Protein 5YDG (pdb70)

Organism: Arabidopsis thaliana (NCBI:txid3702)

Sequence (230 aa):
FPGCDYEHWLIVMDKPGGEGATKQQMIDCYIQTLAKVVGSEEEAKKRIYNVSCERYLGFGCEIDEETSTKLEGLPGVLFVLPDSYVDPENKDYGAELFVNGEIVQRSPERQRRVFPGCDYEHWLIVMDKPGGEGATKQQMIDCYIQTLAKVVGSEEEAKKRIYNVSCERYLGFGCEIDEETSTKLEGLPGVLFVLPDSYVDPEENKDYGAELFVNGEIVQRSPERQQRRVEP

B-factor: mean 51.44, std 9.46, range [29.42, 114.7]

Radius of gyration: 18.05 Å; Cα contacts (8 Å, |Δi|>4): 423; chains: 2; bounding box: 37×41×38 Å

GO terms:
  GO:0005515 protein binding (F, IPI)
  GO:0009507 chloroplast (C, IDA)
  GO:0002103 endonucleolytic cleavage of tetracistronic rRNA transcript (SSU-rRNA, LSU-rRNA, 4.5S-rRNA, 5S-rRNA) (P, IMP)
  GO:0005783 endoplasmic reticulum (C, HDA)
  GO:0009507 chloroplast (C, HDA)
  GO:0009657 plastid organization (P, IMP)
  GO:0042803 protein homodimerization activity (F, IPI)
  GO:0046983 protein dimerization activity (F, IPI)

Foldseek 3Di:
DALQPQQKKKWFWDQQQHDPHDPVSLLVSQLVLLCVLQPHSQVSLVFWFAAADPPTGTTMGGHHNVSQVVSCPDPGTDDMGRFHALQNVVSHSDHFTGHSNDTDDDDPVVNVSD/DALQPQQKKKWFFDDQVDPPDDPVRLLVSQLVLLCVQQPHSQVSLQFWFAAADPPTGTTMGGHHNVSQVVSCPDHGTDDMGGFHALQNVVSHSAHFTGHSNDTDDDDPVVNVSRPD

Nearest PDB structures (foldseek):
  5ydg-assembly1_A  TM=1.009E+00  e=5.623E-25  Arabidopsis thaliana
  5iww-assembly1_C  TM=9.428E-01  e=7.429E-15  Arabidopsis thaliana
  5gi0-assembly1_A  TM=9.609E-01  e=1.921E-14  Arabidopsis thaliana
  5mpy-assembly1_B  TM=8.960E-01  e=1.835E-12  Arabidopsis thaliana
  5mpx-assembly1_A  TM=8.638E-01  e=8.938E-12  Arabidopsis thaliana

Secondary structure (DSSP, 8-state):
-TT--SSEEEEEESSTTSTT--HHHHHHHHHHHHHHHHS-HHHHHHHEEEEEEESEEEEEEE--HHHHHHHHHSTTEEEEEE---SBGGGTB--SEEEETTEEEPPPHHHHHH-/-TT-SSSEEEEEESSTTSTT--HHHHHHHHHHHHHHHHSSHHHHHHHEEEEEEESEEEEEEE--HHHHHHHHTSTTEEEEEE---SBGGGTB--SEEEETTEE-PPPHHHHHHH--

Structure (mmCIF, N/CA/C/O backbone):
data_5YDG
#
_entry.id   5YDG
#
_cell.length_a   38.209
_cell.length_b   85.880
_cell.length_c   86.559
_cell.angle_alpha   90.000
_cell.angle_beta   90.000
_cell.angle_gamma   90.000
#
_symmetry.space_group_name_H-M   'P 21 21 21'
#
loop_
_entity.id
_entity.type
_entity.pdbx_description
1 polymer 'Multiple organellar RNA editing factor 2, chloroplastic'
2 water water
#
loop_
_atom_site.group_PDB
_atom_site.id
_atom_site.type_symbol
_atom_site.label_atom_id
_atom_site.label_alt_id
_atom_site.label_comp_id
_atom_site.label_asym_id
_atom_site.label_entity_id
_atom_site.label_seq_id
_atom_site.pdbx_PDB_ins_code
_atom_site.Cartn_x
_atom_site.Cartn_y
_atom_site.Cartn_z
_atom_site.occupancy
_atom_site.B_iso_or_equiv
_atom_site.auth_seq_id
_atom_site.auth_comp_id
_atom_site.auth_asym_id
_atom_site.auth_atom_id
_atom_site.pdbx_PDB_model_num
ATOM 1 N N . PHE A 1 1 ? -0.119 -5.827 -0.892 1.00 69.33 79 PHE A N 1
ATOM 2 C CA . PHE A 1 1 ? 0.105 -4.436 -1.267 1.00 70.07 79 PHE A CA 1
ATOM 3 C C . PHE A 1 1 ? -0.230 -3.465 -0.145 1.00 69.38 79 PHE A C 1
ATOM 4 O O . PHE A 1 1 ? -1.240 -3.621 0.541 1.00 71.54 79 PHE A O 1
ATOM 12 N N . PRO A 1 2 ? 0.627 -2.452 0.040 1.00 66.34 80 PRO A N 1
ATOM 13 C CA . PRO A 1 2 ? 0.424 -1.412 1.054 1.00 64.11 80 PRO A CA 1
ATOM 14 C C . PRO A 1 2 ? -0.717 -0.463 0.670 1.00 60.49 80 PRO A C 1
ATOM 15 O O . PRO A 1 2 ? -0.790 -0.013 -0.476 1.00 60.54 80 PRO A O 1
ATOM 19 N N . GLY A 1 3 ? -1.609 -0.175 1.613 1.00 55.31 81 GLY A N 1
ATOM 20 C CA . GLY A 1 3 ? -2.718 0.723 1.345 1.00 49.91 81 GLY A CA 1
ATOM 21 C C . GLY A 1 3 ? -3.942 -0.021 0.853 1.00 48.83 81 GLY A C 1
ATOM 22 O O . GLY A 1 3 ? -5.033 0.542 0.744 1.00 48.29 81 GLY A O 1
ATOM 23 N N . CYS A 1 4 ? -3.752 -1.294 0.531 1.00 47.44 82 CYS A N 1
ATOM 24 C CA . CYS A 1 4 ? -4.844 -2.130 0.070 1.00 46.98 82 CYS A CA 1
ATOM 25 C C . CYS A 1 4 ? -5.520 -2.786 1.269 1.00 50.51 82 CYS A C 1
ATOM 26 O O . CYS A 1 4 ? -5.184 -3.908 1.648 1.00 53.26 82 CYS A O 1
ATOM 29 N N . ASP A 1 5 ? -6.471 -2.074 1.865 1.00 50.69 83 ASP A N 1
ATOM 30 C CA . ASP A 1 5 ? -7.130 -2.521 3.088 1.00 50.72 83 ASP A CA 1
ATOM 31 C C . ASP A 1 5 ? -8.596 -2.863 2.864 1.00 48.28 83 ASP A C 1
ATOM 32 O O . ASP A 1 5 ? -9.342 -3.070 3.817 1.00 47.59 83 ASP A O 1
ATOM 37 N N . TYR A 1 6 ? -9.003 -2.881 1.599 1.00 48.31 84 TYR A N 1
ATOM 38 C CA . TYR A 1 6 ? -10.388 -3.149 1.207 1.00 48.75 84 TYR A CA 1
ATOM 39 C C . TYR A 1 6 ? -11.368 -2.140 1.790 1.00 46.31 84 TYR A C 1
ATOM 40 O O . TYR A 1 6 ? -12.551 -2.422 1.942 1.00 46.71 84 TYR A O 1
ATOM 49 N N . GLU A 1 7 ? -10.859 -0.960 2.113 1.00 45.30 85 GLU A N 1
ATOM 50 C CA . GLU A 1 7 ? -11.691 0.145 2.562 1.00 43.72 85 GLU A CA 1
ATOM 51 C C . GLU A 1 7 ? -11.525 1.292 1.579 1.00 40.75 85 GLU A C 1
ATOM 52 O O . GLU A 1 7 ? -12.151 2.338 1.715 1.00 40.74 85 GLU A O 1
ATOM 58 N N . HIS A 1 8 ? -10.658 1.082 0.595 1.00 40.05 86 HIS A N 1
ATOM 59 C CA . HIS A 1 8 ? -10.425 2.060 -0.450 1.00 40.74 86 HIS A CA 1
ATOM 60 C C . HIS A 1 8 ? -10.602 1.396 -1.797 1.00 43.97 86 HIS A C 1
ATOM 61 O O . HIS A 1 8 ? -9.938 0.406 -2.109 1.00 44.06 86 HIS A O 1
ATOM 68 N N . TRP A 1 9 ? -11.501 1.957 -2.597 1.00 43.98 87 TRP A N 1
ATOM 69 C CA . TRP A 1 9 ? -11.901 1.330 -3.841 1.00 41.09 87 TRP A CA 1
ATOM 70 C C . TRP A 1 9 ? -11.762 2.248 -5.037 1.00 44.34 87 TRP A C 1
ATOM 71 O O . TRP A 1 9 ? -12.169 3.409 -5.014 1.00 47.07 87 TRP A O 1
ATOM 82 N N . LEU A 1 10 ? -11.186 1.695 -6.091 1.00 44.31 88 LEU A N 1
ATOM 83 C CA . LEU A 1 10 ? -11.029 2.390 -7.346 1.00 42.90 88 LEU A CA 1
ATOM 84 C C . LEU A 1 10 ? -12.188 1.970 -8.235 1.00 42.00 88 LEU A C 1
ATOM 85 O O . LEU A 1 10 ? -12.395 0.786 -8.496 1.00 41.05 88 LEU A O 1
ATOM 90 N N . ILE A 1 11 ? -12.971 2.945 -8.666 1.00 42.33 89 ILE A N 1
ATOM 91 C CA . ILE A 1 11 ? -14.124 2.669 -9.499 1.00 39.51 89 ILE A CA 1
ATOM 92 C C . ILE A 1 11 ? -13.848 3.198 -10.888 1.00 40.17 89 ILE A C 1
ATOM 93 O O . ILE A 1 11 ? -13.651 4.389 -11.061 1.00 44.33 89 ILE A O 1
ATOM 98 N N . VAL A 1 12 ? -13.818 2.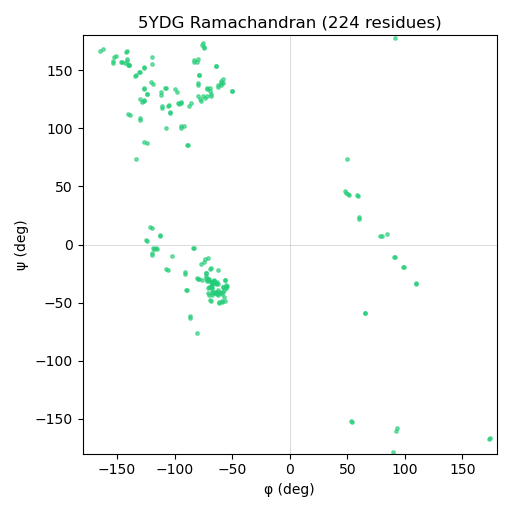303 -11.869 1.00 38.73 90 VAL A N 1
ATOM 99 C CA . VAL A 1 12 ? -13.598 2.682 -13.258 1.00 36.15 90 VAL A CA 1
ATOM 100 C C . VAL A 1 12 ? -14.925 2.784 -13.997 1.00 36.15 90 VAL A C 1
ATOM 101 O O . VAL A 1 12 ? -15.749 1.869 -13.934 1.00 35.26 90 VAL A O 1
ATOM 105 N N . MET A 1 13 ? -15.129 3.887 -14.715 1.00 37.77 91 MET A N 1
ATOM 106 C CA . MET A 1 13 ? -16.405 4.095 -15.389 1.00 41.32 91 MET A CA 1
ATOM 107 C C . MET A 1 13 ? -16.333 4.233 -16.907 1.00 44.94 91 MET A C 1
ATOM 108 O O . MET A 1 13 ? -15.306 4.598 -17.463 1.00 47.51 91 MET A O 1
ATOM 113 N N . ASP A 1 14 ? -17.442 3.907 -17.561 1.00 47.37 92 ASP A N 1
ATOM 114 C CA . ASP A 1 14 ? -17.561 3.982 -19.009 1.00 51.31 92 ASP A CA 1
ATOM 115 C C . ASP A 1 14 ? -18.105 5.333 -19.456 1.00 49.61 92 ASP A C 1
ATOM 116 O O . ASP A 1 14 ? -19.312 5.561 -19.389 1.00 48.75 92 ASP A O 1
ATOM 121 N N . LYS A 1 15 ? -17.222 6.207 -19.931 1.00 51.30 93 LYS A N 1
ATOM 122 C CA . LYS A 1 15 ? -17.600 7.536 -20.426 1.00 50.01 93 LYS A CA 1
ATOM 123 C C . LYS A 1 15 ? -18.502 8.304 -19.460 1.00 46.46 93 LYS A C 1
ATOM 124 O O . LYS A 1 15 ? -19.691 8.478 -19.709 1.00 46.42 93 LYS A O 1
ATOM 130 N N . PRO A 1 16 ? -17.922 8.795 -18.359 1.00 46.72 94 PRO A N 1
ATOM 131 C CA . PRO A 1 16 ? -18.713 9.559 -17.391 1.00 47.89 94 PRO A CA 1
ATOM 132 C C . PRO A 1 16 ? -18.995 10.955 -17.918 1.00 51.05 94 PRO A C 1
ATOM 133 O O . PRO A 1 16 ? -18.077 11.673 -18.321 1.00 50.41 94 PRO A O 1
ATOM 137 N N . GLY A 1 17 ? -20.265 11.336 -17.922 1.00 52.90 95 GLY A N 1
ATOM 138 C CA . GLY A 1 17 ? -20.641 12.637 -18.430 1.00 53.61 95 GLY A CA 1
ATOM 139 C C . GLY A 1 17 ? -20.815 12.652 -19.934 1.00 54.66 95 GLY A C 1
ATOM 140 O O . GLY A 1 17 ? -20.960 13.716 -20.522 1.00 57.86 95 GLY A O 1
ATOM 141 N N . GLY A 1 18 ? -20.790 11.482 -20.564 1.00 56.11 96 GLY A N 1
ATOM 142 C CA . GLY A 1 18 ? -21.044 11.398 -21.992 1.00 59.81 96 GLY A CA 1
ATOM 143 C C . GLY A 1 18 ? -19.809 11.524 -22.865 1.00 64.27 96 GLY A C 1
ATOM 144 O O . GLY A 1 18 ? -18.691 11.648 -22.364 1.00 65.26 96 GLY A O 1
ATOM 145 N N . GLU A 1 19 ? -20.013 11.484 -24.179 1.00 66.97 97 GLU A N 1
ATOM 146 C CA . GLU A 1 19 ? -18.916 11.592 -25.136 1.00 67.71 97 GLU A CA 1
ATOM 147 C C . GLU A 1 19 ? -18.342 13.005 -25.103 1.00 66.10 97 GLU A C 1
ATOM 148 O O . GLU A 1 19 ? -19.089 13.985 -25.096 1.00 65.55 97 GLU A O 1
ATOM 154 N N . GLY A 1 20 ? -17.016 13.103 -25.079 1.00 64.22 98 GLY A N 1
ATOM 155 C CA . GLY A 1 20 ? -16.342 14.388 -25.051 1.00 63.37 98 GLY A CA 1
ATOM 156 C C . GLY A 1 20 ? -16.739 15.221 -23.847 1.00 62.46 98 GLY A C 1
ATOM 157 O O . GLY A 1 20 ? -16.966 16.428 -23.958 1.00 66.38 98 GLY A O 1
ATOM 158 N N . ALA A 1 21 ? -16.829 14.579 -22.690 1.00 55.11 99 ALA A N 1
ATOM 159 C CA . ALA A 1 21 ? -17.219 15.280 -21.477 1.00 50.99 99 ALA A CA 1
ATOM 160 C C . ALA A 1 21 ? -16.041 16.061 -20.924 1.00 48.97 99 ALA A C 1
ATOM 161 O O . ALA A 1 21 ? -14.893 15.628 -21.043 1.00 47.68 99 ALA A O 1
ATOM 163 N N . THR A 1 22 ? -16.328 17.212 -20.324 1.00 47.91 100 THR A N 1
ATOM 164 C CA . THR A 1 22 ? -15.293 18.008 -19.680 1.00 49.38 100 THR A CA 1
ATOM 165 C C . THR A 1 22 ? -14.898 17.341 -18.381 1.00 49.58 100 THR A C 1
ATOM 166 O O . THR A 1 22 ? -15.554 16.401 -17.933 1.00 52.22 100 THR A O 1
ATOM 170 N N . LYS A 1 23 ? -13.824 17.828 -17.774 1.00 49.69 101 LYS A N 1
ATOM 171 C CA . LYS A 1 23 ? -13.419 17.325 -16.477 1.00 49.36 101 LYS A CA 1
ATOM 172 C C . LYS A 1 23 ? -14.553 17.470 -15.483 1.00 46.99 101 LYS A C 1
ATOM 173 O O . LYS A 1 23 ? -14.909 16.508 -14.805 1.00 48.87 101 LYS A O 1
ATOM 179 N N . GLN A 1 24 ? -15.148 18.657 -15.424 1.00 44.72 102 GLN A N 1
ATOM 180 C CA . GLN A 1 24 ? -16.192 18.916 -14.441 1.00 44.80 102 GLN A CA 1
ATOM 181 C C . GLN A 1 24 ? -17.388 17.999 -14.651 1.00 45.93 102 GLN A C 1
ATOM 182 O O . GLN A 1 24 ? -17.963 17.498 -13.692 1.00 47.18 102 GLN A O 1
ATOM 188 N N . GLN A 1 25 ? -17.744 17.751 -15.905 1.00 46.71 103 GLN A N 1
ATOM 189 C CA . GLN A 1 25 ? -18.872 16.876 -16.178 1.00 44.23 103 GLN A CA 1
ATOM 190 C C . GLN A 1 25 ? -18.528 15.453 -15.751 1.00 42.92 103 GLN A C 1
ATOM 191 O O . GLN A 1 25 ? -19.393 14.709 -15.295 1.00 42.45 103 GLN A O 1
ATOM 197 N N . MET A 1 26 ? -17.252 15.091 -15.862 1.00 41.09 104 MET A N 1
ATOM 198 C CA . MET A 1 26 ? -16.806 13.785 -15.405 1.00 41.72 104 MET A CA 1
ATOM 199 C C . MET A 1 26 ? -16.846 13.717 -13.891 1.00 42.94 104 MET A C 1
ATOM 200 O O . MET A 1 26 ? -17.294 12.722 -13.315 1.00 43.95 104 MET A O 1
ATOM 205 N N . ILE A 1 27 ? -16.373 14.780 -13.247 1.00 41.83 105 ILE A N 1
ATOM 206 C CA . ILE A 1 27 ? -16.320 14.822 -11.793 1.00 41.24 105 ILE A CA 1
ATOM 207 C C . ILE A 1 27 ? -17.717 14.835 -11.193 1.00 42.41 105 ILE A C 1
ATOM 208 O O . ILE A 1 27 ? -17.979 14.151 -10.207 1.00 39.99 105 ILE A O 1
ATOM 213 N N . ASP A 1 28 ? -18.606 15.611 -11.808 1.00 44.47 106 ASP A N 1
ATOM 214 C CA . ASP A 1 28 ? -20.006 15.650 -11.423 1.00 47.94 106 ASP A CA 1
ATOM 215 C C . ASP A 1 28 ? -20.601 14.254 -11.525 1.00 46.66 106 ASP A C 1
ATOM 216 O O . ASP A 1 28 ? -21.394 13.841 -10.689 1.00 45.86 106 ASP A O 1
ATOM 221 N N . CYS A 1 29 ? -20.234 13.531 -12.572 1.00 47.07 107 CYS A N 1
ATOM 222 C CA . CYS A 1 29 ? -20.716 12.168 -12.722 1.00 46.58 107 CYS A CA 1
ATOM 223 C C . CYS A 1 29 ? -20.216 11.235 -11.604 1.00 44.84 107 CYS A C 1
ATOM 224 O O . CYS A 1 29 ? -20.978 10.416 -11.091 1.00 44.63 107 CYS A O 1
ATOM 227 N N . TYR A 1 30 ? -18.945 11.369 -11.227 1.00 42.10 108 TYR A N 1
ATOM 228 C CA . TYR A 1 30 ? -18.359 10.557 -10.152 1.00 39.19 108 TYR A CA 1
ATOM 229 C C . TYR A 1 30 ? -19.108 10.746 -8.852 1.00 43.91 108 TYR A C 1
ATOM 230 O O . TYR A 1 30 ? -19.474 9.774 -8.183 1.00 46.64 108 TYR A O 1
ATOM 239 N N . ILE A 1 31 ? -19.319 12.010 -8.496 1.00 42.26 109 ILE A N 1
ATOM 240 C CA . ILE A 1 31 ? -20.020 12.372 -7.277 1.00 39.66 109 ILE A CA 1
ATOM 241 C C . ILE A 1 31 ? -21.458 11.850 -7.266 1.00 40.63 109 ILE A C 1
ATOM 242 O O . ILE A 1 31 ? -21.882 11.201 -6.307 1.00 37.94 109 ILE A O 1
ATOM 247 N N . GLN A 1 32 ? -22.201 12.108 -8.339 1.00 40.99 110 GLN A N 1
ATOM 248 C CA . GLN A 1 32 ? -23.602 11.683 -8.407 1.00 41.11 110 GLN A CA 1
ATOM 249 C C . GLN A 1 32 ? -23.752 10.165 -8.385 1.00 43.86 110 GLN A C 1
ATOM 250 O O . GLN A 1 32 ? -24.731 9.634 -7.857 1.00 44.55 110 GLN A O 1
ATOM 256 N N . THR A 1 33 ? -22.784 9.471 -8.972 1.00 44.49 111 THR A N 1
ATOM 257 C CA . THR A 1 33 ? -22.811 8.015 -9.009 1.00 45.95 111 THR A CA 1
ATOM 258 C C . THR A 1 33 ? -22.577 7.440 -7.616 1.00 45.85 111 THR A C 1
ATOM 259 O O . THR A 1 33 ? -23.320 6.564 -7.162 1.00 44.19 111 THR A O 1
ATOM 263 N N . LEU A 1 34 ? -21.555 7.945 -6.931 1.00 44.75 112 LEU A N 1
ATOM 264 C CA . LEU A 1 34 ? -21.244 7.471 -5.590 1.00 42.91 112 LEU A CA 1
ATOM 265 C C . LEU A 1 34 ? -22.349 7.859 -4.601 1.00 44.06 112 LEU A C 1
ATOM 266 O O . LEU A 1 34 ? -22.640 7.122 -3.656 1.00 46.20 112 LEU A O 1
ATOM 271 N N . ALA A 1 35 ? -22.973 9.010 -4.842 1.00 43.25 113 ALA A N 1
ATOM 272 C CA . ALA A 1 35 ? -24.073 9.505 -4.011 1.00 43.15 113 ALA A CA 1
ATOM 273 C C . ALA A 1 35 ? -25.226 8.517 -3.904 1.00 42.37 113 ALA A C 1
ATOM 274 O O . ALA A 1 35 ? -25.937 8.492 -2.901 1.00 41.82 113 ALA A O 1
ATOM 276 N N . LYS A 1 36 ? -25.429 7.725 -4.949 1.00 44.47 114 LYS A N 1
ATOM 277 C CA . LYS A 1 36 ? -26.561 6.809 -4.980 1.00 48.67 114 LYS A CA 1
ATOM 278 C C . LYS A 1 36 ? -26.387 5.604 -4.056 1.00 51.27 114 LYS A C 1
ATOM 279 O O . LYS A 1 36 ? -27.352 4.882 -3.793 1.00 53.98 114 LYS A O 1
ATOM 285 N N . VAL A 1 37 ? -25.174 5.392 -3.546 1.00 46.55 115 VAL A N 1
ATOM 286 C CA . VAL A 1 37 ? -24.943 4.278 -2.625 1.00 44.40 115 VAL A CA 1
ATOM 287 C C . VAL A 1 37 ? -24.459 4.753 -1.251 1.00 45.10 115 VAL A C 1
ATOM 288 O O . VAL A 1 37 ? -24.357 3.966 -0.316 1.00 46.40 115 VAL A O 1
ATOM 292 N N . VAL A 1 38 ? -24.171 6.042 -1.127 1.00 44.15 116 VAL A N 1
ATOM 293 C CA . VAL A 1 38 ? -23.635 6.562 0.123 1.00 44.85 116 VAL A CA 1
ATOM 294 C C . VAL A 1 38 ? -24.583 7.560 0.804 1.00 47.78 116 VAL A C 1
ATOM 295 O O . VAL A 1 38 ? -24.322 8.039 1.907 1.00 46.27 116 VAL A O 1
ATOM 299 N N . GLY A 1 39 ? -25.693 7.869 0.146 1.00 51.06 117 GLY A N 1
ATOM 300 C CA . GLY A 1 39 ? -26.750 8.617 0.802 1.00 54.90 117 GLY A CA 1
ATOM 301 C C . GLY A 1 39 ? -26.964 10.045 0.341 1.00 56.41 117 GLY A C 1
ATOM 302 O O . GLY A 1 39 ? -28.089 10.547 0.385 1.00 58.71 117 GLY A O 1
ATOM 303 N N . SER A 1 40 ? -25.886 10.714 -0.060 1.00 51.77 118 SER A N 1
ATOM 304 C CA . SER A 1 40 ? -25.968 12.106 -0.481 1.00 46.73 118 SER A CA 1
ATOM 305 C C . SER A 1 40 ? -24.723 12.549 -1.244 1.00 46.93 118 SER A C 1
ATOM 306 O O . SER A 1 40 ? -23.692 11.872 -1.231 1.00 44.76 118 SER A O 1
ATOM 309 N N . GLU A 1 41 ? -24.823 13.697 -1.902 1.00 47.02 119 GLU A N 1
ATOM 310 C CA . GLU A 1 41 ? -23.719 14.200 -2.699 1.00 46.54 119 GLU A CA 1
ATOM 311 C C . GLU A 1 41 ? -22.658 14.850 -1.830 1.00 47.63 119 GLU A C 1
ATOM 312 O O . GLU A 1 41 ? -21.467 14.824 -2.159 1.00 51.11 119 GLU A O 1
ATOM 318 N N . GLU A 1 42 ? -23.079 15.412 -0.707 1.00 45.30 120 GLU A N 1
ATOM 319 C CA . GLU A 1 42 ? -22.126 16.036 0.194 1.00 46.73 120 GLU A CA 1
ATOM 320 C C . GLU A 1 42 ? -21.290 14.948 0.849 1.00 46.84 120 GLU A C 1
ATOM 321 O O . GLU A 1 42 ? -20.090 15.120 1.068 1.00 49.66 120 GLU A O 1
ATOM 327 N N . GLU A 1 43 ? -21.930 13.821 1.147 1.00 44.17 121 GLU A N 1
ATOM 328 C CA . GLU A 1 43 ? -21.228 12.676 1.699 1.00 44.51 121 GLU A CA 1
ATOM 329 C C . GLU A 1 43 ? -20.278 12.085 0.673 1.00 45.31 121 GLU A C 1
ATOM 330 O O . GLU A 1 43 ? -19.166 11.677 1.011 1.00 47.43 121 GLU A O 1
ATOM 336 N N . ALA A 1 44 ? -20.713 12.070 -0.584 1.00 43.42 122 ALA A N 1
ATOM 337 C CA . ALA A 1 44 ? -19.919 11.533 -1.676 1.00 41.76 122 ALA A CA 1
ATOM 338 C C . ALA A 1 44 ? -18.617 12.297 -1.808 1.00 42.54 122 ALA A C 1
ATOM 339 O O . ALA A 1 44 ? -17.560 11.700 -2.017 1.00 43.31 122 ALA A O 1
ATOM 341 N N . LYS A 1 45 ? -18.692 13.618 -1.680 1.00 43.57 123 LYS A N 1
ATOM 342 C CA . LYS A 1 45 ? -17.497 14.450 -1.746 1.00 47.06 123 LYS A CA 1
ATOM 343 C C . LYS A 1 45 ? -16.526 14.120 -0.608 1.00 47.30 123 LYS A C 1
ATOM 344 O O . LYS A 1 45 ? -15.313 14.201 -0.780 1.00 49.06 123 LYS A O 1
ATOM 350 N N . LYS A 1 46 ? -17.062 13.753 0.552 1.00 45.39 124 LYS A N 1
ATOM 351 C CA . LYS A 1 46 ? -16.227 13.380 1.690 1.00 45.21 124 LYS A CA 1
ATOM 352 C C . LYS A 1 46 ? -15.470 12.075 1.446 1.00 42.13 124 LYS A C 1
ATOM 353 O O . LYS A 1 46 ? -14.372 11.887 1.956 1.00 39.08 124 LYS A O 1
ATOM 359 N N . ARG A 1 47 ? -16.064 11.165 0.683 1.00 42.95 125 ARG A N 1
ATOM 360 C CA . ARG A 1 47 ? -15.498 9.826 0.553 1.00 42.88 125 ARG A CA 1
ATOM 361 C C . ARG A 1 47 ? -14.528 9.682 -0.619 1.00 41.44 125 ARG A C 1
ATOM 362 O O . ARG A 1 47 ? -13.638 8.834 -0.588 1.00 42.61 125 ARG A O 1
ATOM 370 N N . ILE A 1 48 ? -14.687 10.519 -1.641 1.00 37.18 126 ILE A N 1
ATOM 371 C CA . ILE A 1 48 ? -13.792 10.481 -2.794 1.00 34.99 126 ILE A CA 1
ATOM 372 C C . ILE A 1 48 ? -12.460 11.139 -2.452 1.00 36.21 126 ILE A C 1
ATOM 373 O O . ILE A 1 48 ? -12.419 12.303 -2.040 1.00 36.73 126 ILE A O 1
ATOM 378 N N . TYR A 1 49 ? -11.373 10.395 -2.632 1.00 34.40 127 TYR A N 1
ATOM 379 C CA . TYR A 1 49 ? -10.045 10.907 -2.328 1.00 33.03 127 TYR A CA 1
ATOM 380 C C . TYR A 1 49 ? -9.252 11.237 -3.597 1.00 36.16 127 TYR A C 1
ATOM 381 O O . TYR A 1 49 ? -8.316 12.034 -3.562 1.00 38.40 127 TYR A O 1
ATOM 390 N N . ASN A 1 50 ? -9.628 10.640 -4.720 1.00 3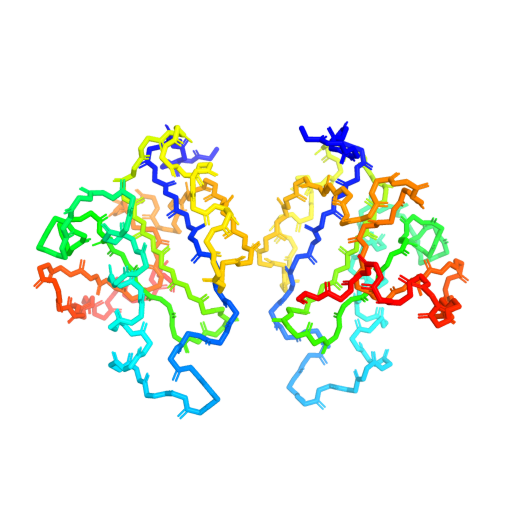6.37 128 ASN A N 1
ATOM 391 C CA . ASN A 1 50 ? -9.023 11.037 -5.983 1.00 38.51 128 ASN A CA 1
ATOM 392 C C . ASN A 1 50 ? -9.923 10.819 -7.197 1.00 37.17 128 ASN A C 1
ATOM 393 O O . ASN A 1 50 ? -10.881 10.045 -7.142 1.00 33.81 128 ASN A O 1
ATOM 398 N N . VAL A 1 51 ? -9.598 11.502 -8.289 1.00 39.32 129 VAL A N 1
ATOM 399 C CA . VAL A 1 51 ? -10.332 11.365 -9.540 1.00 40.31 129 VAL A CA 1
ATOM 400 C C . VAL A 1 51 ? -9.368 11.216 -10.705 1.00 42.71 129 VAL A C 1
ATOM 401 O O . VAL A 1 51 ? -8.268 11.770 -10.695 1.00 43.01 129 VAL A O 1
ATOM 405 N N . SER A 1 52 ? -9.777 10.438 -11.698 1.00 43.83 130 SER A N 1
ATOM 406 C CA . SER A 1 52 ? -8.961 10.246 -12.880 1.00 44.93 130 SER A CA 1
ATOM 407 C C . SER A 1 52 ? -9.745 10.624 -14.126 1.00 44.77 130 SER A C 1
ATOM 408 O O . SER A 1 52 ? -10.871 10.177 -14.316 1.00 42.81 130 SER A O 1
ATOM 411 N N . CYS A 1 53 ? -9.141 11.452 -14.971 1.00 46.45 131 CYS A N 1
ATOM 412 C CA . CYS A 1 53 ? -9.802 11.920 -16.178 1.00 51.07 131 CYS A CA 1
ATOM 413 C C . CYS A 1 53 ? -8.985 11.611 -17.432 1.00 53.53 131 CYS A C 1
ATOM 414 O O . CYS A 1 53 ? -9.372 11.978 -18.537 1.00 53.32 131 CYS A O 1
ATOM 417 N N . GLU A 1 54 ? -7.862 10.924 -17.239 1.00 56.95 132 GLU A N 1
ATOM 418 C CA . GLU A 1 54 ? -6.997 10.469 -18.326 1.00 58.95 132 GLU A CA 1
ATOM 419 C C . GLU A 1 54 ? -6.461 9.090 -17.975 1.00 60.98 132 GLU A C 1
ATOM 420 O O . GLU A 1 54 ? -6.541 8.675 -16.822 1.00 63.09 132 GLU A O 1
ATOM 426 N N . ARG A 1 55 ? -5.905 8.393 -18.963 1.00 62.01 133 ARG A N 1
ATOM 427 C CA . ARG A 1 55 ? -5.414 7.018 -18.801 1.00 61.59 133 ARG A CA 1
ATOM 428 C C . ARG A 1 55 ? -6.559 6.051 -18.505 1.00 60.84 133 ARG A C 1
ATOM 429 O O . ARG A 1 55 ? -6.772 5.088 -19.238 1.00 62.89 133 ARG A O 1
ATOM 437 N N . TYR A 1 56 ? -7.286 6.302 -17.424 1.00 57.04 134 TYR A N 1
ATOM 438 C CA . TYR A 1 56 ? -8.552 5.628 -17.191 1.00 52.97 134 TYR A CA 1
ATOM 439 C C . TYR A 1 56 ? -9.516 6.649 -16.603 1.00 50.87 134 TYR A C 1
ATOM 440 O O . TYR A 1 56 ? -9.097 7.644 -16.003 1.00 49.27 134 TYR A O 1
ATOM 449 N N . LEU A 1 57 ? -10.806 6.408 -16.797 1.00 47.29 135 LEU A N 1
ATOM 450 C CA . LEU A 1 57 ? -11.827 7.311 -16.289 1.00 45.35 135 LEU A CA 1
ATOM 451 C C . LEU A 1 57 ? -12.476 6.700 -15.059 1.00 42.41 135 LEU A C 1
ATOM 452 O O . LEU A 1 57 ? -13.113 5.649 -15.137 1.00 44.24 135 LEU A O 1
ATOM 457 N N . GLY A 1 58 ? -12.282 7.337 -13.913 1.00 37.20 136 GLY A N 1
ATOM 458 C CA . GLY A 1 58 ? -12.842 6.822 -12.681 1.00 34.20 136 GLY A CA 1
ATOM 459 C C . GLY A 1 58 ? -12.386 7.589 -11.461 1.00 34.87 136 GLY A C 1
ATOM 460 O O . GLY A 1 58 ? -11.813 8.665 -11.575 1.00 36.03 136 GLY A O 1
ATOM 461 N N . PHE A 1 59 ? -12.631 7.029 -10.283 1.00 36.39 137 PHE A N 1
ATOM 462 C CA . PHE A 1 59 ? -12.338 7.740 -9.048 1.00 37.15 137 PHE A CA 1
ATOM 463 C C . PHE A 1 59 ? -12.063 6.787 -7.897 1.00 34.91 137 PHE A C 1
ATOM 464 O O . PHE A 1 59 ? -12.484 5.638 -7.915 1.00 33.10 137 PHE A O 1
ATOM 472 N N . GLY A 1 60 ? -11.364 7.278 -6.884 1.00 35.63 138 GLY A N 1
ATOM 473 C CA . GLY A 1 60 ? -11.091 6.478 -5.709 1.00 34.21 138 GLY A CA 1
ATOM 474 C C . GLY A 1 60 ? -11.921 6.975 -4.549 1.00 35.53 138 GLY A C 1
ATOM 475 O O . GLY A 1 60 ? -12.029 8.179 -4.336 1.00 39.90 138 GLY A O 1
ATOM 476 N N . CYS A 1 61 ? -12.535 6.054 -3.814 1.00 34.29 139 CYS A N 1
ATOM 477 C CA . CYS A 1 61 ? -13.363 6.436 -2.676 1.00 35.48 139 CYS A CA 1
ATOM 478 C C . CYS A 1 61 ? -13.171 5.492 -1.501 1.00 35.19 139 CYS A C 1
ATOM 479 O O . CYS A 1 61 ? -12.801 4.337 -1.674 1.00 34.96 139 CYS A O 1
ATOM 482 N N . GLU A 1 62 ? -13.430 5.993 -0.300 1.00 38.13 140 GLU A N 1
ATOM 483 C CA . GLU A 1 62 ? -13.326 5.177 0.897 1.00 37.84 140 GLU A CA 1
ATOM 484 C C . GLU A 1 62 ? -14.691 4.612 1.221 1.00 36.58 140 GLU A C 1
ATOM 485 O O . GLU A 1 62 ? -15.543 5.325 1.731 1.00 38.09 140 GLU A O 1
ATOM 491 N N . ILE A 1 63 ? -14.910 3.343 0.898 1.00 37.55 141 ILE A N 1
ATOM 492 C CA . ILE A 1 63 ? -16.172 2.677 1.219 1.00 39.16 141 ILE A CA 1
ATOM 493 C C . ILE A 1 63 ? -15.909 1.242 1.660 1.00 39.49 141 ILE A C 1
ATOM 494 O O . ILE A 1 63 ? -14.849 0.680 1.362 1.00 36.66 141 ILE A O 1
ATOM 499 N N . ASP A 1 64 ? -16.861 0.645 2.373 1.00 41.44 142 ASP A N 1
ATOM 500 C CA . ASP A 1 64 ? -16.702 -0.746 2.777 1.00 45.36 142 ASP A CA 1
ATOM 501 C C . ASP A 1 64 ? -16.962 -1.673 1.594 1.00 48.01 142 ASP A C 1
ATOM 502 O O . ASP A 1 64 ? -17.411 -1.229 0.538 1.00 48.30 142 ASP A O 1
ATOM 507 N N . GLU A 1 65 ? -16.683 -2.959 1.772 1.00 52.35 143 GLU A N 1
ATOM 508 C CA . GLU A 1 65 ? -16.811 -3.923 0.682 1.00 55.23 143 GLU A CA 1
ATOM 509 C C . GLU A 1 65 ? -18.261 -4.111 0.247 1.00 55.35 143 GLU A C 1
ATOM 510 O O . GLU A 1 65 ? -18.539 -4.323 -0.935 1.00 55.86 143 GLU A O 1
ATOM 516 N N . GLU A 1 66 ? -19.182 -4.005 1.199 1.00 53.83 144 GLU A N 1
ATOM 517 C CA . GLU A 1 66 ? -20.596 -4.169 0.902 1.00 53.77 144 GLU A CA 1
ATOM 518 C C . GLU A 1 66 ? -21.066 -3.086 -0.053 1.00 53.14 144 GLU A C 1
ATOM 519 O O . GLU A 1 66 ? -21.786 -3.356 -1.003 1.00 54.16 144 GLU A O 1
ATOM 525 N N . THR A 1 67 ? -20.630 -1.860 0.193 1.00 51.91 145 THR A N 1
ATOM 526 C CA . THR A 1 67 ? -21.038 -0.739 -0.634 1.00 49.54 145 THR A CA 1
ATOM 527 C C . THR A 1 67 ? -20.450 -0.838 -2.039 1.00 48.47 145 THR A C 1
ATOM 528 O O . THR A 1 67 ? -21.113 -0.494 -3.021 1.00 47.41 145 THR A O 1
ATOM 532 N N . SER A 1 68 ? -19.217 -1.324 -2.141 1.00 47.96 146 SER A N 1
ATOM 533 C CA . SER A 1 68 ? -18.550 -1.390 -3.439 1.00 46.77 146 SER A CA 1
ATOM 534 C C . SER A 1 68 ? -19.255 -2.368 -4.370 1.00 47.70 146 SER A C 1
ATOM 535 O O . SER A 1 68 ? -19.247 -2.199 -5.589 1.00 51.32 146 SER A O 1
ATOM 538 N N . THR A 1 69 ? -19.857 -3.399 -3.796 1.00 49.17 147 THR A N 1
ATOM 539 C CA . THR A 1 69 ? -20.591 -4.363 -4.599 1.00 53.08 147 THR A CA 1
ATOM 540 C C . THR A 1 69 ? -21.895 -3.748 -5.105 1.00 51.12 147 THR A C 1
ATOM 541 O O . THR A 1 69 ? -22.428 -4.166 -6.131 1.00 52.60 147 THR A O 1
ATOM 545 N N . LYS A 1 70 ? -22.395 -2.739 -4.405 1.00 48.58 148 LYS A N 1
ATOM 546 C CA . LYS A 1 70 ? -23.583 -2.043 -4.876 1.00 49.32 148 LYS A CA 1
ATOM 547 C C . LYS A 1 70 ? -23.245 -1.086 -6.025 1.00 52.67 148 LYS A C 1
ATOM 548 O O . LYS A 1 70 ? -24.122 -0.672 -6.784 1.00 53.97 148 LYS A O 1
ATOM 554 N N . LEU A 1 71 ? -21.963 -0.777 -6.183 1.00 52.84 149 LEU A N 1
ATOM 555 C CA . LEU A 1 71 ? -21.537 0.123 -7.245 1.00 52.90 149 LEU A CA 1
ATOM 556 C C . LEU A 1 71 ? -21.470 -0.592 -8.573 1.00 54.25 149 LEU A C 1
ATOM 557 O O . LEU A 1 71 ? -21.660 0.025 -9.621 1.00 54.35 149 LEU A O 1
ATOM 562 N N . GLU A 1 72 ? -21.194 -1.892 -8.524 1.00 57.73 150 GLU A N 1
ATOM 563 C CA . GLU A 1 72 ? -21.071 -2.696 -9.732 1.00 60.56 150 GLU A CA 1
ATOM 564 C C . GLU A 1 72 ? -22.342 -2.654 -10.577 1.00 65.28 150 GLU A C 1
ATOM 565 O O . GLU A 1 72 ? -22.272 -2.637 -11.806 1.00 68.34 150 GLU A O 1
ATOM 571 N N . GLY A 1 73 ? -23.497 -2.622 -9.916 1.00 66.74 151 GLY A N 1
ATOM 572 C CA . GLY A 1 73 ? -24.775 -2.630 -10.609 1.00 67.93 151 GLY A CA 1
ATOM 573 C C . GLY A 1 73 ? -25.133 -1.334 -11.319 1.00 70.45 151 GLY A C 1
ATOM 574 O O . GLY A 1 73 ? -25.841 -1.346 -12.328 1.00 72.29 151 GLY A O 1
ATOM 575 N N . LEU A 1 74 ? -24.630 -0.217 -10.804 1.00 69.54 152 LEU A N 1
ATOM 576 C CA . LEU A 1 74 ? -24.983 1.102 -11.322 1.00 66.79 152 LEU A CA 1
ATOM 577 C C . LEU A 1 74 ? -24.577 1.319 -12.781 1.00 67.70 152 LEU A C 1
ATOM 578 O O . LEU A 1 74 ? -23.486 0.919 -13.195 1.00 67.55 152 LEU A O 1
ATOM 583 N N . PRO A 1 75 ? -25.479 1.923 -13.572 1.00 67.30 153 PRO A N 1
ATOM 584 C CA . PRO A 1 75 ? -25.191 2.329 -14.952 1.00 66.81 153 PRO A CA 1
ATOM 585 C C . PRO A 1 75 ? -23.902 3.138 -15.026 1.00 63.84 153 PRO A C 1
ATOM 586 O O . PRO A 1 75 ? -23.718 4.056 -14.227 1.00 66.18 153 PRO A O 1
ATOM 590 N N . GLY A 1 76 ? -23.026 2.799 -15.964 1.00 56.67 154 GLY A N 1
ATOM 591 C CA . GLY A 1 76 ? -21.804 3.551 -16.157 1.00 53.60 154 GLY A CA 1
ATOM 592 C C . GLY A 1 76 ? -20.566 2.951 -15.516 1.00 50.84 154 GLY A C 1
ATOM 593 O O . GLY A 1 76 ? -19.450 3.280 -15.907 1.00 51.98 154 GLY A O 1
ATOM 594 N N . VAL A 1 77 ? -20.750 2.065 -14.545 1.00 46.31 155 VAL A N 1
ATOM 595 C CA . VAL A 1 77 ? -19.612 1.491 -13.833 1.00 45.67 155 VAL A CA 1
ATOM 596 C C . VAL A 1 77 ? -19.033 0.268 -14.542 1.00 47.25 155 VAL A C 1
ATOM 597 O O . VAL A 1 77 ? -19.740 -0.712 -14.770 1.00 49.01 155 VAL A O 1
ATOM 601 N N . LEU A 1 78 ? -17.747 0.332 -14.887 1.00 46.60 156 LEU A N 1
ATOM 602 C CA . LEU A 1 78 ? -17.064 -0.789 -15.534 1.00 44.50 156 LEU A CA 1
ATOM 603 C C . LEU A 1 78 ? -16.495 -1.777 -14.528 1.00 44.87 156 LEU A C 1
ATOM 604 O O . LEU A 1 78 ? -16.891 -2.941 -14.492 1.00 46.66 156 LEU A O 1
ATOM 609 N N . PHE A 1 79 ? -15.551 -1.302 -13.721 1.00 43.49 157 PHE A N 1
ATOM 610 C CA . PHE A 1 79 ? -14.838 -2.146 -12.772 1.00 41.40 157 PHE A CA 1
ATOM 611 C C . PHE A 1 79 ? -14.852 -1.506 -11.398 1.00 43.80 157 PHE A C 1
ATOM 612 O O . PHE A 1 79 ? -14.873 -0.283 -11.270 1.00 44.20 157 PHE A O 1
ATOM 620 N N . VAL A 1 80 ? -14.847 -2.347 -10.374 1.00 42.83 158 VAL A N 1
ATOM 621 C CA . VAL A 1 80 ? -14.706 -1.896 -9.006 1.00 41.92 158 VAL A CA 1
ATOM 622 C C . VAL A 1 80 ? -13.612 -2.740 -8.381 1.00 43.37 158 VAL A C 1
ATOM 623 O O . VAL A 1 80 ? -13.802 -3.933 -8.157 1.00 46.97 158 VAL A O 1
ATOM 627 N N . LEU A 1 81 ? -12.456 -2.137 -8.127 1.00 39.88 159 LEU A N 1
ATOM 628 C CA . LEU A 1 81 ? -11.333 -2.892 -7.592 1.00 40.91 159 LEU A CA 1
ATOM 629 C C . LEU A 1 81 ? -10.755 -2.278 -6.320 1.00 43.13 159 LEU A C 1
ATOM 630 O O . LEU A 1 81 ? -10.841 -1.066 -6.104 1.00 41.88 159 LEU A O 1
ATOM 635 N N . PRO A 1 82 ? -10.175 -3.121 -5.456 1.00 44.41 160 PRO A N 1
ATOM 636 C CA . PRO A 1 82 ? -9.566 -2.588 -4.234 1.00 45.41 160 PRO A CA 1
ATOM 637 C C . PRO A 1 82 ? -8.334 -1.769 -4.569 1.00 45.93 160 PRO A C 1
ATOM 638 O O . PRO A 1 82 ? -7.439 -2.244 -5.263 1.00 48.24 160 PRO A O 1
ATOM 642 N N . ASP A 1 83 ? -8.292 -0.543 -4.068 1.00 43.78 161 ASP A N 1
ATOM 643 C CA . ASP A 1 83 ? -7.231 0.378 -4.416 1.00 41.23 161 ASP A CA 1
ATOM 644 C C . ASP A 1 83 ? -5.999 0.132 -3.563 1.00 42.69 161 ASP A C 1
ATOM 645 O O . ASP A 1 83 ? -6.086 -0.464 -2.490 1.00 40.75 161 ASP A O 1
ATOM 650 N N . SER A 1 84 ? -4.846 0.578 -4.054 1.00 44.78 162 SER A N 1
ATOM 651 C CA . SER A 1 8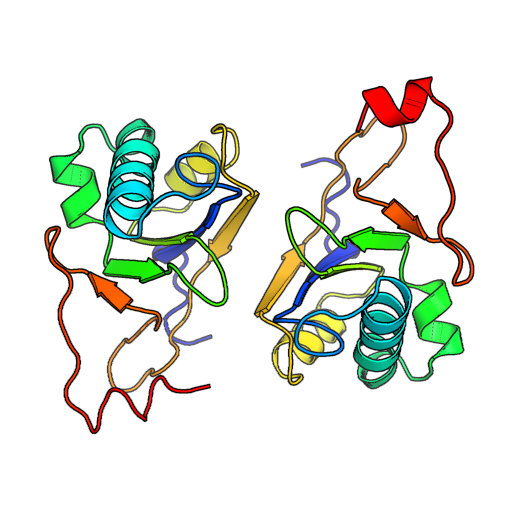4 ? -3.609 0.485 -3.289 1.00 46.23 162 SER A CA 1
ATOM 652 C C . SER A 1 84 ? -2.710 1.676 -3.575 1.00 44.22 162 SER A C 1
ATOM 653 O O . SER A 1 84 ? -2.827 2.305 -4.619 1.00 43.75 162 SER A O 1
ATOM 656 N N . TYR A 1 85 ? -1.812 1.978 -2.641 1.00 45.14 163 TYR A N 1
ATOM 657 C CA . TYR A 1 85 ? -0.937 3.139 -2.767 1.00 44.89 163 TYR A CA 1
ATOM 658 C C . TYR A 1 85 ? -0.102 3.099 -4.036 1.00 44.94 163 TYR A C 1
ATOM 659 O O . TYR A 1 85 ? 0.411 2.054 -4.434 1.00 44.24 163 TYR A O 1
ATOM 668 N N . VAL A 1 86 ? 0.027 4.253 -4.671 1.00 48.27 164 VAL A N 1
ATOM 669 C CA . VAL A 1 86 ? 0.996 4.415 -5.739 1.00 51.00 164 VAL A CA 1
ATOM 670 C C . VAL A 1 86 ? 2.311 4.885 -5.108 1.00 53.45 164 VAL A C 1
ATOM 671 O O . VAL A 1 86 ? 3.385 4.431 -5.491 1.00 56.89 164 VAL A O 1
ATOM 675 N N . ASP A 1 87 ? 2.203 5.766 -4.114 1.00 52.44 165 ASP A N 1
ATOM 676 C CA . ASP A 1 87 ? 3.347 6.278 -3.358 1.00 51.53 165 ASP A CA 1
ATOM 677 C C . ASP A 1 87 ? 3.108 6.011 -1.869 1.00 51.59 165 ASP A C 1
ATOM 678 O O . ASP A 1 87 ? 2.569 6.862 -1.158 1.00 51.18 165 ASP A O 1
ATOM 683 N N . PRO A 1 88 ? 3.512 4.820 -1.399 1.00 49.86 166 PRO A N 1
ATOM 684 C CA . PRO A 1 88 ? 3.278 4.341 -0.032 1.00 48.87 166 PRO A CA 1
ATOM 685 C C . PRO A 1 88 ? 3.799 5.277 1.049 1.00 53.95 166 PRO A C 1
ATOM 686 O O . PRO A 1 88 ? 3.159 5.396 2.094 1.00 55.13 166 PRO A O 1
ATOM 690 N N . GLU A 1 89 ? 4.934 5.926 0.809 1.00 56.11 167 GLU A N 1
ATOM 691 C CA . GLU A 1 89 ? 5.526 6.820 1.806 1.00 57.53 167 GLU A CA 1
ATOM 692 C C . GLU A 1 89 ? 4.613 8.007 2.124 1.00 55.98 167 GLU A C 1
ATOM 693 O O . GLU A 1 89 ? 4.717 8.613 3.183 1.00 56.34 167 GLU A O 1
ATOM 695 N N . ASN A 1 90 ? 3.702 8.323 1.212 1.00 53.78 168 ASN A N 1
ATOM 696 C CA . ASN A 1 90 ? 2.796 9.442 1.422 1.00 53.50 168 ASN A CA 1
ATOM 697 C C . ASN A 1 90 ? 1.331 9.016 1.438 1.00 49.96 168 ASN A C 1
ATOM 698 O O . ASN A 1 90 ? 0.431 9.853 1.356 1.00 49.55 168 ASN A O 1
ATOM 703 N N . LYS A 1 91 ? 1.108 7.710 1.551 1.00 48.76 169 LYS A N 1
ATOM 704 C CA . LYS A 1 91 ? -0.235 7.135 1.539 1.00 48.50 169 LYS A CA 1
ATOM 705 C C . LYS A 1 91 ? -1.062 7.689 0.392 1.00 45.92 169 LYS A C 1
ATOM 706 O O . LYS A 1 91 ? -2.213 8.092 0.576 1.00 44.86 169 LYS A O 1
ATOM 712 N N . ASP A 1 92 ? -0.444 7.726 -0.782 1.00 42.59 170 ASP A N 1
ATOM 713 C CA . ASP A 1 92 ? -1.030 8.344 -1.954 1.00 43.20 170 ASP A CA 1
ATOM 714 C C . ASP A 1 92 ? -1.510 7.275 -2.941 1.00 44.52 170 ASP A C 1
ATOM 715 O O . ASP A 1 92 ? -0.722 6.475 -3.434 1.00 45.88 170 ASP A O 1
ATOM 720 N N . TYR A 1 93 ? -2.808 7.275 -3.224 1.00 43.57 171 TYR A N 1
ATOM 721 C CA . TYR A 1 93 ? -3.401 6.305 -4.138 1.00 43.89 171 TYR A CA 1
ATOM 722 C C . TYR A 1 93 ? -3.257 6.728 -5.593 1.00 45.21 171 TYR A C 1
ATOM 723 O O . TYR A 1 93 ? -3.657 6.003 -6.502 1.00 45.45 171 TYR A O 1
ATOM 732 N N . GLY A 1 94 ? -2.687 7.905 -5.816 1.00 46.25 172 GLY A N 1
ATOM 733 C CA . GLY A 1 94 ? -2.399 8.352 -7.169 1.00 44.87 172 GLY A CA 1
ATOM 734 C C . GLY A 1 94 ? -3.498 9.182 -7.802 1.00 43.90 172 GLY A C 1
ATOM 735 O O . GLY A 1 94 ? -4.369 9.724 -7.109 1.00 44.11 172 GLY A O 1
ATOM 736 N N . ALA A 1 95 ? -3.459 9.260 -9.129 1.00 41.69 173 ALA A N 1
ATOM 737 C CA . ALA A 1 95 ? -4.396 10.064 -9.908 1.00 42.26 173 ALA A CA 1
ATOM 738 C C . ALA A 1 95 ? -4.403 11.499 -9.421 1.00 42.82 173 ALA A C 1
ATOM 739 O O . ALA A 1 95 ? -3.411 11.972 -8.869 1.00 44.86 173 ALA A O 1
ATOM 741 N N . GLU A 1 96 ? -5.526 12.186 -9.616 1.00 42.16 174 GLU A N 1
ATOM 742 C CA . GLU A 1 96 ? -5.659 13.569 -9.165 1.00 44.44 174 GLU A CA 1
ATOM 743 C C . GLU A 1 96 ? -6.297 13.660 -7.781 1.00 47.13 174 GLU A C 1
ATOM 744 O O . GLU A 1 96 ? -7.410 13.175 -7.576 1.00 46.98 174 GLU A O 1
ATOM 750 N N . LEU A 1 97 ? -5.582 14.279 -6.841 1.00 48.42 175 LEU A N 1
ATOM 751 C CA . LEU A 1 97 ? -6.077 14.464 -5.478 1.00 47.09 175 LEU A CA 1
ATOM 752 C C . LEU A 1 97 ? -7.388 15.228 -5.477 1.00 46.43 175 LEU A C 1
ATOM 753 O O . LEU A 1 97 ? -7.589 16.150 -6.271 1.00 44.28 175 LEU A O 1
ATOM 758 N N . PHE A 1 98 ? -8.277 14.831 -4.578 1.00 46.45 176 PHE A N 1
ATOM 759 C CA . PHE A 1 98 ? -9.620 15.372 -4.544 1.00 46.88 176 PHE A CA 1
ATOM 760 C C . PHE A 1 98 ? -10.023 15.609 -3.103 1.00 48.52 176 PHE A C 1
ATOM 761 O O . PHE A 1 98 ? -10.217 14.660 -2.342 1.00 48.50 176 PHE A O 1
ATOM 769 N N . VAL A 1 99 ? -10.147 16.875 -2.727 1.00 49.34 177 VAL A N 1
ATOM 770 C CA . VAL A 1 99 ? -10.443 17.225 -1.348 1.00 55.28 177 VAL A CA 1
ATOM 771 C C . VAL A 1 99 ? -11.611 18.201 -1.274 1.00 58.56 177 VAL A C 1
ATOM 772 O O . VAL A 1 99 ? -11.584 19.253 -1.918 1.00 59.39 177 VAL A O 1
ATOM 776 N N . ASN A 1 100 ? -12.630 17.841 -0.496 1.00 60.48 178 ASN A N 1
ATOM 777 C CA . ASN A 1 100 ? -13.822 18.670 -0.333 1.00 61.91 178 ASN A CA 1
ATOM 778 C C . ASN A 1 100 ? -14.427 19.090 -1.667 1.00 65.83 178 ASN A C 1
ATOM 779 O O . ASN A 1 100 ? -14.809 20.245 -1.841 1.00 70.35 178 ASN A O 1
ATOM 784 N N . GLY A 1 101 ? -14.490 18.158 -2.614 1.00 65.03 179 GLY A N 1
ATOM 785 C CA . GLY A 1 101 ? -15.091 18.431 -3.909 1.00 64.84 179 GLY A CA 1
ATOM 786 C C . GLY A 1 101 ? -14.203 19.219 -4.855 1.00 66.68 179 GLY A C 1
ATOM 787 O O . GLY A 1 101 ? -14.637 19.640 -5.925 1.00 69.79 179 GLY A O 1
ATOM 788 N N . GLU A 1 102 ? -12.955 19.427 -4.455 1.00 66.47 180 GLU A N 1
ATOM 789 C CA . GLU A 1 102 ? -12.011 20.201 -5.252 1.00 64.19 180 GLU A CA 1
ATOM 790 C C . GLU A 1 102 ? -10.780 19.376 -5.627 1.00 59.42 180 GLU A C 1
ATOM 791 O O . GLU A 1 102 ? -10.264 18.607 -4.814 1.00 55.68 180 GLU A O 1
ATOM 797 N N . ILE A 1 103 ? -10.304 19.539 -6.856 1.00 58.21 181 ILE A N 1
ATOM 798 C CA . ILE A 1 103 ? -9.015 18.973 -7.239 1.00 58.17 181 ILE A CA 1
ATOM 799 C C . ILE A 1 103 ? -7.869 19.748 -6.572 1.00 59.24 181 ILE A C 1
ATOM 800 O O . ILE A 1 103 ? -7.811 20.974 -6.653 1.00 63.62 181 ILE A O 1
ATOM 805 N N . VAL A 1 104 ? -6.978 19.032 -5.893 1.00 53.68 182 VAL A N 1
ATOM 806 C CA . VAL A 1 104 ? -5.835 19.654 -5.228 1.00 52.98 182 VAL A CA 1
ATOM 807 C C . VAL A 1 104 ? -4.523 19.273 -5.916 1.00 50.45 182 VAL A C 1
ATOM 808 O O . VAL A 1 104 ? -4.283 18.101 -6.203 1.00 46.90 182 VAL A O 1
ATOM 812 N N . GLN A 1 105 ? -3.689 20.264 -6.211 1.00 51.89 183 GLN A N 1
ATOM 813 C CA . GLN A 1 105 ? -2.387 19.990 -6.808 1.00 54.67 183 GLN A CA 1
ATOM 814 C C . GLN A 1 105 ? -1.372 19.548 -5.754 1.00 53.21 183 GLN A C 1
ATOM 815 O O . GLN A 1 105 ? -1.323 20.090 -4.648 1.00 54.23 183 GLN A O 1
ATOM 821 N N . ARG A 1 106 ? -0.574 18.550 -6.111 1.00 49.13 184 ARG A N 1
ATOM 822 C CA . ARG A 1 106 ? 0.514 18.082 -5.266 1.00 50.73 184 ARG A CA 1
ATOM 823 C C . ARG A 1 106 ? 1.688 19.033 -5.425 1.00 51.92 184 ARG A C 1
ATOM 824 O O . ARG A 1 106 ? 1.765 19.759 -6.413 1.00 56.71 184 ARG A O 1
ATOM 832 N N . SER A 1 107 ? 2.600 19.043 -4.459 1.00 51.18 185 SER A N 1
ATOM 833 C CA . SER A 1 107 ? 3.844 19.785 -4.633 1.00 54.25 185 SER A CA 1
ATOM 834 C C . SER A 1 107 ? 4.583 19.123 -5.788 1.00 56.62 185 SER A C 1
ATOM 835 O O . SER A 1 107 ? 4.385 17.930 -6.049 1.00 58.33 185 SER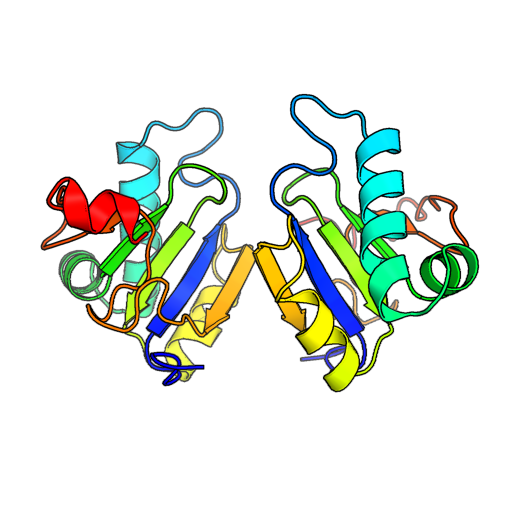 A O 1
ATOM 838 N N . PRO A 1 108 ? 5.433 19.887 -6.489 1.00 55.17 186 PRO A N 1
ATOM 839 C CA . PRO A 1 108 ? 6.116 19.342 -7.668 1.00 53.96 186 PRO A CA 1
ATOM 840 C C . PRO A 1 108 ? 6.884 18.063 -7.366 1.00 53.80 186 PRO A C 1
ATOM 841 O O . PRO A 1 108 ? 6.911 17.159 -8.203 1.00 54.61 186 PRO A O 1
ATOM 845 N N . GLU A 1 109 ? 7.464 17.966 -6.176 1.00 53.57 187 GLU A N 1
ATOM 846 C CA . GLU A 1 109 ? 8.205 16.764 -5.830 1.00 54.08 187 GLU A CA 1
ATOM 847 C C . GLU A 1 109 ? 7.258 15.579 -5.703 1.00 52.77 187 GLU A C 1
ATOM 848 O O . GLU A 1 109 ? 7.567 14.476 -6.152 1.00 53.72 187 GLU A O 1
ATOM 854 N N . ARG A 1 110 ? 6.100 15.804 -5.094 1.00 52.72 188 ARG A N 1
ATOM 855 C CA . ARG A 1 110 ? 5.158 14.711 -4.906 1.00 54.95 188 ARG A CA 1
ATOM 856 C C . ARG A 1 110 ? 4.525 14.258 -6.217 1.00 55.14 188 ARG A C 1
ATOM 857 O O . ARG A 1 110 ? 4.173 13.086 -6.363 1.00 54.87 188 ARG A O 1
ATOM 865 N N . GLN A 1 111 ? 4.388 15.177 -7.168 1.00 54.17 189 GLN A N 1
ATOM 866 C CA . GLN A 1 111 ? 3.917 14.800 -8.496 1.00 55.22 189 GLN A CA 1
ATOM 867 C C . GLN A 1 111 ? 4.828 13.730 -9.101 1.00 56.77 189 GLN A C 1
ATOM 868 O O . GLN A 1 111 ? 4.353 12.782 -9.736 1.00 54.08 189 GLN A O 1
ATOM 874 N N . ARG A 1 112 ? 6.134 13.868 -8.879 1.00 58.10 190 ARG A N 1
ATOM 875 C CA . ARG A 1 112 ? 7.095 12.966 -9.502 1.00 57.81 190 ARG A CA 1
ATOM 876 C C . ARG A 1 112 ? 7.033 11.578 -8.875 1.00 59.07 190 ARG A C 1
ATOM 877 O O . ARG A 1 112 ? 7.273 10.575 -9.539 1.00 59.72 190 ARG A O 1
ATOM 885 N N . ARG A 1 113 ? 6.700 11.523 -7.594 1.00 60.93 191 ARG A N 1
ATOM 886 C CA . ARG A 1 113 ? 6.560 10.245 -6.918 1.00 62.69 191 ARG A CA 1
ATOM 887 C C . ARG A 1 113 ? 5.346 9.470 -7.429 1.00 67.09 191 ARG A C 1
ATOM 888 O O . ARG A 1 113 ? 5.272 8.255 -7.265 1.00 67.76 191 ARG A O 1
ATOM 896 N N . VAL A 1 114 ? 4.399 10.173 -8.047 1.00 69.30 192 VAL A N 1
ATOM 897 C CA . VAL A 1 114 ? 3.153 9.553 -8.495 1.00 69.05 192 VAL A CA 1
ATOM 898 C C . VAL A 1 114 ? 3.140 9.277 -9.999 1.00 70.55 192 VAL A C 1
ATOM 899 O O . VAL A 1 114 ? 3.692 10.042 -10.794 1.00 71.58 192 VAL A O 1
ATOM 903 N N . PHE B 1 1 ? -20.125 -14.713 -7.892 1.00 69.94 79 PHE B N 1
ATOM 904 C CA . PHE B 1 1 ? -20.534 -14.350 -9.247 1.00 70.11 79 PHE B CA 1
ATOM 905 C C . PHE B 1 1 ? -20.247 -15.516 -10.195 1.00 66.80 79 PHE B C 1
ATOM 906 O O . PHE B 1 1 ? -19.195 -16.145 -10.109 1.00 66.12 79 PHE B O 1
ATOM 914 N N . PRO B 1 2 ? -21.174 -15.797 -11.119 1.00 63.81 80 PRO B N 1
ATOM 915 C CA . PRO B 1 2 ? -20.983 -16.942 -12.018 1.00 60.72 80 PRO B CA 1
ATOM 916 C C . PRO B 1 2 ? -19.849 -16.721 -13.009 1.00 55.59 80 PRO B C 1
ATOM 917 O O . PRO B 1 2 ? -19.767 -15.674 -13.642 1.00 54.18 80 PRO B O 1
ATOM 921 N N . GLY B 1 3 ? -18.978 -17.714 -13.137 1.00 53.99 81 GLY B N 1
ATOM 922 C CA . GLY B 1 3 ? -17.843 -17.612 -14.031 1.00 51.51 81 GLY B CA 1
ATOM 923 C C . GLY B 1 3 ? -16.617 -17.065 -13.333 1.00 51.50 81 GLY B C 1
ATOM 924 O O . GLY B 1 3 ? -15.519 -17.093 -13.889 1.00 51.79 81 GLY B O 1
ATOM 925 N N . CYS B 1 4 ? -16.808 -16.563 -12.116 1.00 49.43 82 CYS B N 1
ATOM 926 C CA . CYS B 1 4 ? -15.711 -16.019 -11.322 1.00 48.63 82 CYS B CA 1
ATOM 927 C C . CYS B 1 4 ? -15.044 -17.110 -10.492 1.00 52.76 82 CYS B C 1
ATOM 928 O O . CYS B 1 4 ? -15.384 -17.318 -9.325 1.00 55.44 82 CYS B O 1
ATOM 93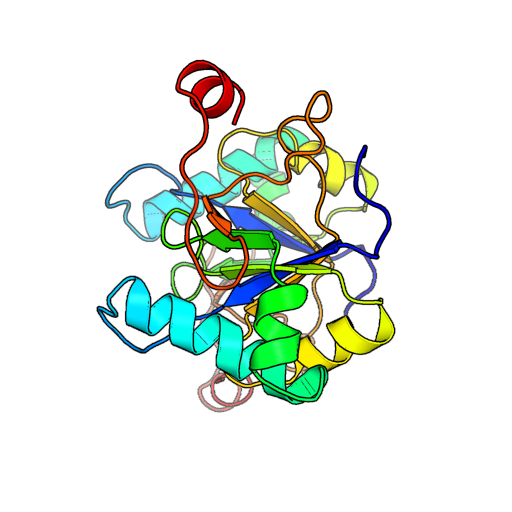1 N N . ASP B 1 5 ? -14.091 -17.804 -11.103 1.00 52.76 83 ASP B N 1
ATOM 932 C CA . ASP B 1 5 ? -13.431 -18.921 -10.447 1.00 53.33 83 ASP B CA 1
ATOM 933 C C . ASP B 1 5 ? -11.962 -18.626 -10.156 1.00 51.28 83 ASP B C 1
ATOM 934 O O . ASP B 1 5 ? -11.222 -19.512 -9.736 1.00 52.84 83 ASP B O 1
ATOM 939 N N . TYR B 1 6 ? -11.545 -17.383 -10.384 1.00 48.71 84 TYR B N 1
ATOM 940 C CA . TYR B 1 6 ? -10.150 -16.983 -10.182 1.00 48.88 84 TYR B CA 1
ATOM 941 C C . TYR B 1 6 ? -9.180 -17.776 -11.060 1.00 48.09 84 TYR B C 1
ATOM 942 O O . TYR B 1 6 ? -7.988 -17.853 -10.780 1.00 50.76 84 TYR B O 1
ATOM 951 N N . GLU B 1 7 ? -9.713 -18.329 -12.145 1.00 46.19 85 GLU B N 1
ATOM 952 C CA . GLU B 1 7 ? -8.931 -19.016 -13.163 1.00 47.00 85 GLU B CA 1
ATOM 953 C C . GLU B 1 7 ? -9.102 -18.266 -14.480 1.00 45.78 85 GLU B C 1
ATOM 954 O O . GLU B 1 7 ? -8.504 -18.612 -15.498 1.00 43.88 85 GLU B O 1
ATOM 960 N N . HIS B 1 8 ? -9.948 -17.243 -14.445 1.00 46.04 86 HIS B N 1
ATOM 961 C CA . HIS B 1 8 ? -10.195 -16.384 -15.592 1.00 44.37 86 HIS B CA 1
ATOM 962 C C . HIS B 1 8 ? -9.983 -14.942 -15.177 1.00 45.09 86 HIS B C 1
ATOM 963 O O . HIS B 1 8 ? -10.587 -14.462 -14.219 1.00 45.01 86 HIS B O 1
ATOM 970 N N . TRP B 1 9 ? -9.104 -14.260 -15.897 1.00 44.83 87 TRP B N 1
ATOM 971 C CA . TRP B 1 9 ? -8.675 -12.934 -15.494 1.00 42.79 87 TRP B CA 1
ATOM 972 C C . TRP B 1 9 ? -8.847 -11.906 -16.598 1.00 44.46 87 TRP B C 1
ATOM 973 O O . TRP B 1 9 ? -8.526 -12.162 -17.758 1.00 44.60 87 TRP B O 1
ATOM 984 N N . LEU B 1 10 ? -9.388 -10.752 -16.223 1.00 44.03 88 LEU B N 1
ATOM 985 C CA . LEU B 1 10 ? -9.547 -9.643 -17.147 1.00 46.70 88 LEU B CA 1
ATOM 986 C C . LEU B 1 10 ? -8.366 -8.709 -16.939 1.00 44.01 88 LEU B C 1
ATOM 987 O O . LEU B 1 10 ? -8.133 -8.227 -15.831 1.00 45.52 88 LEU B O 1
ATOM 992 N N . ILE B 1 11 ? -7.605 -8.474 -17.999 1.00 39.58 89 ILE B N 1
ATOM 993 C CA . ILE B 1 11 ? -6.437 -7.611 -17.910 1.00 41.70 89 ILE B CA 1
ATOM 994 C C . ILE B 1 11 ? -6.683 -6.323 -18.685 1.00 42.64 89 ILE B C 1
ATOM 995 O O . ILE B 1 11 ? -6.942 -6.358 -19.882 1.00 42.92 89 ILE B O 1
ATOM 1000 N N . VAL B 1 12 ? -6.638 -5.195 -17.984 1.00 41.47 90 VAL B N 1
ATOM 1001 C CA . VAL B 1 12 ? -6.839 -3.895 -18.605 1.00 41.64 90 VAL B CA 1
ATOM 1002 C C . VAL B 1 12 ? -5.497 -3.210 -18.878 1.00 43.95 90 VAL B C 1
ATOM 1003 O O . VAL B 1 12 ? -4.617 -3.186 -18.017 1.00 46.89 90 VAL B O 1
ATOM 1007 N N . MET B 1 13 ? -5.332 -2.662 -20.076 1.00 42.59 91 MET B N 1
ATOM 1008 C CA . MET B 1 13 ? -4.066 -2.038 -20.442 1.00 44.51 91 MET B CA 1
ATOM 1009 C C . MET B 1 13 ? -4.211 -0.554 -20.778 1.00 46.91 91 MET B C 1
ATOM 1010 O O . MET B 1 13 ? -5.313 -0.090 -21.077 1.00 46.92 91 MET B O 1
ATOM 1015 N N . ASP B 1 14 ? -3.104 0.188 -20.744 1.00 50.10 92 ASP B N 1
ATOM 1016 C CA . ASP B 1 14 ? -3.173 1.635 -20.958 1.00 57.06 92 ASP B CA 1
ATOM 1017 C C . ASP B 1 14 ? -3.251 1.994 -22.439 1.00 60.37 92 ASP B C 1
ATOM 1018 O O . ASP B 1 14 ? -4.318 2.362 -22.934 1.00 66.22 92 ASP B O 1
ATOM 1023 N N . LYS B 1 15 ? -2.140 1.916 -23.154 1.00 58.07 93 LYS B N 1
ATOM 1024 C CA . LYS B 1 15 ? -2.202 2.190 -24.585 1.00 59.69 93 LYS B CA 1
ATOM 1025 C C . LYS B 1 15 ? -1.456 1.134 -25.376 1.00 51.94 93 LYS B C 1
ATOM 1026 O O . LYS B 1 15 ? -0.351 1.373 -25.848 1.00 50.34 93 LYS B O 1
ATOM 1032 N N . PRO B 1 16 ? -2.051 -0.058 -25.481 1.00 48.69 94 PRO B N 1
ATOM 1033 C CA . PRO B 1 16 ? -1.503 -1.164 -26.265 1.00 49.41 94 PRO B CA 1
ATOM 1034 C C . PRO B 1 16 ? -1.815 -0.965 -27.751 1.00 52.86 94 PRO B C 1
ATOM 1035 O O . PRO B 1 16 ? -2.953 -0.658 -28.080 1.00 56.78 94 PRO B O 1
ATOM 1039 N N . GLY B 1 17 ? -0.834 -1.027 -28.638 1.00 53.78 95 GLY B N 1
ATOM 1040 C CA . GLY B 1 17 ? 0.552 -0.838 -28.309 1.00 51.16 95 GLY B CA 1
ATOM 1041 C C . GLY B 1 17 ? 0.845 0.520 -28.908 1.00 51.21 95 GLY B C 1
ATOM 1042 O O . GLY B 1 17 ? 1.022 0.659 -30.122 1.00 48.19 95 GLY B O 1
ATOM 1043 N N . GLY B 1 18 ? 0.845 1.529 -28.044 1.00 52.80 96 GLY B N 1
ATOM 1044 C CA . GLY B 1 18 ? 1.168 2.890 -28.415 1.00 55.47 96 GLY B CA 1
ATOM 1045 C C . GLY B 1 18 ? -0.033 3.712 -28.824 1.00 61.28 96 GLY B C 1
ATOM 1046 O O . GLY B 1 18 ? -1.157 3.211 -28.889 1.00 61.53 96 GLY B O 1
ATOM 1047 N N . GLU B 1 19 ? 0.222 4.983 -29.122 1.00 67.27 97 GLU B N 1
ATOM 1048 C CA . GLU B 1 19 ? -0.824 5.933 -29.487 1.00 71.06 97 GLU B CA 1
ATOM 1049 C C . GLU B 1 19 ? -1.402 5.674 -30.873 1.00 68.07 97 GLU B C 1
ATOM 1050 O O . GLU B 1 19 ? -0.663 5.454 -31.831 1.00 64.67 97 GLU B O 1
ATOM 1056 N N . GLY B 1 20 ? -2.729 5.720 -30.966 1.00 67.70 98 GLY B N 1
ATOM 1057 C CA . GLY B 1 20 ? -3.427 5.510 -32.221 1.00 65.79 98 GLY B CA 1
ATOM 1058 C C . GLY B 1 20 ? -3.134 4.158 -32.834 1.00 62.59 98 GLY B C 1
ATOM 1059 O O . GLY B 1 20 ? -2.929 4.049 -34.039 1.00 61.76 98 GLY B O 1
ATOM 1060 N N . ALA B 1 21 ? -3.106 3.125 -31.998 1.00 60.59 99 ALA B N 1
ATOM 1061 C CA . ALA B 1 21 ? -2.825 1.775 -32.468 1.00 56.69 99 ALA B CA 1
ATOM 1062 C C . ALA B 1 21 ? -4.072 1.176 -33.108 1.00 54.30 99 ALA B C 1
ATOM 1063 O O . ALA B 1 21 ? -5.191 1.453 -32.672 1.00 54.74 99 ALA B O 1
ATOM 1065 N N . THR B 1 22 ? -3.886 0.353 -34.136 1.00 50.27 100 THR B N 1
ATOM 1066 C CA . THR B 1 22 ? -5.020 -0.322 -34.762 1.00 48.61 100 THR B CA 1
ATOM 1067 C C . THR B 1 22 ? -5.507 -1.447 -33.863 1.00 48.92 100 THR B C 1
ATOM 1068 O O . THR B 1 22 ? -4.835 -1.793 -32.892 1.00 50.59 100 THR B O 1
ATOM 1072 N N . LYS B 1 23 ? -6.673 -2.011 -34.178 1.00 47.10 101 LYS B N 1
ATOM 1073 C CA . LYS B 1 23 ? -7.191 -3.163 -33.440 1.00 46.35 101 LYS B CA 1
ATOM 1074 C C . LYS B 1 23 ? -6.159 -4.278 -33.497 1.00 44.58 101 LYS B C 1
ATOM 1075 O O . LYS B 1 23 ? -5.840 -4.916 -32.494 1.00 45.31 101 LYS B O 1
ATOM 1081 N N . GLN B 1 24 ? -5.634 -4.496 -34.690 1.00 44.55 102 GLN B N 1
ATOM 1082 C CA . GLN B 1 24 ? -4.698 -5.572 -34.914 1.00 47.26 102 GLN B CA 1
ATOM 1083 C C . GLN B 1 24 ? -3.457 -5.394 -34.036 1.00 45.57 102 GLN B C 1
ATOM 1084 O O . GLN B 1 24 ? -2.959 -6.355 -33.453 1.00 46.22 102 GLN B O 1
ATOM 1090 N N . GLN B 1 25 ? -2.991 -4.155 -33.915 1.00 42.93 103 GLN B N 1
ATOM 1091 C CA . GLN B 1 25 ? -1.813 -3.848 -33.109 1.00 42.53 103 GLN B CA 1
ATOM 1092 C C . GLN B 1 25 ? -2.037 -3.994 -31.603 1.00 41.52 103 GLN B C 1
ATOM 1093 O O . GLN B 1 25 ? -1.111 -4.334 -30.875 1.00 44.58 103 GLN B O 1
ATOM 1099 N N . MET B 1 26 ? -3.253 -3.737 -31.131 1.00 42.16 104 MET B N 1
ATOM 1100 C CA . MET B 1 26 ? -3.563 -3.925 -29.710 1.00 43.13 104 MET B CA 1
ATOM 1101 C C . MET B 1 26 ? -3.597 -5.405 -29.383 1.00 41.87 104 MET B C 1
ATOM 1102 O O . MET B 1 26 ? -3.126 -5.837 -28.327 1.00 42.52 104 MET B O 1
ATOM 1107 N N . ILE B 1 27 ? -4.187 -6.175 -30.287 1.00 39.85 105 ILE B N 1
ATOM 1108 C CA . ILE B 1 27 ? -4.316 -7.610 -30.089 1.00 43.69 105 ILE B CA 1
ATOM 1109 C C . ILE B 1 27 ? -2.942 -8.290 -30.064 1.00 45.06 105 ILE B C 1
ATOM 1110 O O . ILE B 1 27 ? -2.703 -9.171 -29.229 1.00 44.02 105 ILE B O 1
ATOM 1115 N N . ASP B 1 28 ? -2.039 -7.874 -30.953 1.00 43.60 106 ASP B N 1
ATOM 1116 C CA . ASP B 1 28 ? -0.659 -8.356 -30.898 1.00 47.02 106 ASP B CA 1
ATOM 1117 C C . ASP B 1 28 ? -0.050 -8.010 -29.550 1.00 47.77 106 ASP B C 1
ATOM 1118 O O . ASP B 1 28 ? 0.616 -8.835 -28.930 1.00 48.14 106 ASP B O 1
ATOM 1123 N N . CYS B 1 29 ? -0.303 -6.792 -29.087 1.00 47.92 107 CYS B N 1
ATOM 1124 C CA . CYS B 1 29 ? 0.212 -6.357 -27.796 1.00 47.61 107 CYS B CA 1
ATOM 1125 C C . CYS B 1 29 ? -0.354 -7.199 -26.654 1.00 43.81 107 CYS B C 1
ATOM 1126 O O . CYS B 1 29 ? 0.382 -7.558 -25.738 1.00 45.49 107 CYS B O 1
ATOM 1129 N N . TYR B 1 30 ? -1.648 -7.517 -26.715 1.00 38.93 108 TYR B N 1
ATOM 1130 C CA . TYR B 1 30 ? -2.272 -8.376 -25.708 1.00 38.09 108 TYR B CA 1
ATOM 1131 C C . TYR B 1 30 ? -1.566 -9.724 -25.664 1.00 38.13 108 TYR B C 1
ATOM 1132 O O . TYR B 1 30 ? -1.208 -10.224 -24.602 1.00 39.44 108 TYR B O 1
ATOM 1141 N N . ILE B 1 31 ? -1.381 -10.308 -26.839 1.00 39.68 109 ILE B N 1
ATOM 1142 C CA . ILE B 1 31 ? -0.724 -11.594 -26.970 1.00 40.70 109 ILE B CA 1
ATOM 1143 C C . ILE B 1 31 ? 0.716 -11.552 -26.453 1.00 41.30 109 ILE B C 1
ATOM 1144 O O . ILE B 1 31 ? 1.115 -12.400 -25.655 1.00 41.40 109 ILE B O 1
ATOM 1149 N N . GLN B 1 32 ? 1.482 -10.556 -26.893 1.00 43.10 110 GLN B N 1
ATOM 1150 C CA . GLN B 1 32 ? 2.880 -10.408 -26.483 1.00 43.66 110 GLN B CA 1
ATOM 1151 C C . GLN B 1 32 ? 3.021 -10.151 -24.989 1.00 48.91 110 GLN B C 1
ATOM 1152 O O . GLN B 1 32 ? 3.977 -10.600 -24.359 1.00 51.35 110 GLN B O 1
ATOM 1158 N N . THR B 1 33 ? 2.060 -9.437 -24.415 1.00 50.33 111 THR B N 1
ATOM 1159 C CA . THR B 1 33 ? 2.107 -9.143 -22.993 1.00 47.65 111 THR B CA 1
ATOM 1160 C C . THR B 1 33 ? 1.891 -10.412 -22.179 1.00 49.29 111 THR B C 1
ATOM 1161 O O . THR B 1 33 ? 2.652 -10.711 -21.255 1.00 48.59 111 THR B O 1
ATOM 1165 N N . LEU B 1 34 ? 0.865 -11.173 -22.535 1.00 49.67 112 LEU B N 1
ATOM 1166 C CA . LEU B 1 34 ? 0.567 -1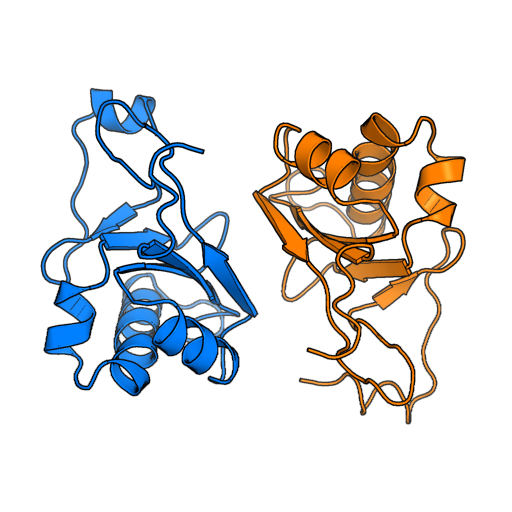2.399 -21.810 1.00 46.13 112 LEU B CA 1
ATOM 1167 C C . LEU B 1 34 ? 1.681 -13.423 -22.020 1.00 46.36 112 LEU B C 1
ATOM 1168 O O . LEU B 1 34 ? 1.975 -14.215 -21.127 1.00 44.77 112 LEU B O 1
ATOM 1173 N N . ALA B 1 35 ? 2.312 -13.386 -23.192 1.00 45.55 113 ALA B N 1
ATOM 1174 C CA . ALA B 1 35 ? 3.403 -14.311 -23.501 1.00 45.34 113 ALA B CA 1
ATOM 1175 C C . ALA B 1 35 ? 4.527 -14.247 -22.468 1.00 47.13 113 ALA B C 1
ATOM 1176 O O . ALA B 1 35 ? 5.174 -15.253 -22.190 1.00 48.50 113 ALA B O 1
ATOM 1178 N N . LYS B 1 36 ? 4.729 -13.076 -21.875 1.00 46.58 114 LYS B N 1
ATOM 1179 C CA . LYS B 1 36 ? 5.852 -12.879 -20.969 1.00 51.68 114 LYS B CA 1
ATOM 1180 C C . LYS B 1 36 ? 5.689 -13.620 -19.646 1.00 56.22 114 LYS B C 1
ATOM 1181 O O . LYS B 1 36 ? 6.644 -13.742 -18.882 1.00 58.34 114 LYS B O 1
ATOM 1187 N N . VAL B 1 37 ? 4.490 -14.134 -19.385 1.00 56.28 115 VAL B N 1
ATOM 1188 C CA . VAL B 1 37 ? 4.249 -14.885 -18.156 1.00 51.98 115 VAL B CA 1
ATOM 1189 C C . VAL B 1 37 ? 3.816 -16.328 -18.404 1.00 50.60 115 VAL B C 1
ATOM 1190 O O . VAL B 1 37 ? 3.725 -17.113 -17.468 1.00 54.30 115 VAL B O 1
ATOM 1194 N N . VAL B 1 38 ? 3.534 -16.678 -19.653 1.00 48.56 116 VAL B N 1
ATOM 1195 C CA . VAL B 1 38 ? 3.094 -18.037 -19.963 1.00 47.84 116 VAL B CA 1
ATOM 1196 C C . VAL B 1 38 ? 4.079 -18.782 -20.863 1.00 48.43 116 VAL B C 1
ATOM 1197 O O . VAL B 1 38 ? 3.872 -19.947 -21.183 1.00 51.12 116 VAL B O 1
ATOM 1201 N N . GLY B 1 39 ? 5.134 -18.099 -21.290 1.00 48.54 117 GLY B N 1
ATOM 1202 C CA . GLY B 1 39 ? 6.245 -18.763 -21.948 1.00 50.49 117 GLY B CA 1
ATOM 1203 C C . GLY B 1 39 ? 6.428 -18.506 -23.429 1.00 53.42 117 GLY B C 1
ATOM 1204 O O . GLY B 1 39 ? 7.558 -18.448 -23.919 1.00 59.08 117 GLY B O 1
ATOM 1205 N N . SER B 1 40 ? 5.328 -18.330 -24.147 1.00 49.73 118 SER B N 1
ATOM 1206 C CA . SER B 1 40 ? 5.394 -18.147 -25.591 1.00 48.63 118 SER B CA 1
ATOM 1207 C C . SER B 1 40 ? 4.097 -17.550 -26.107 1.00 45.80 118 SER B C 1
ATOM 1208 O O . SER B 1 40 ? 3.094 -17.509 -25.400 1.00 46.64 118 SER B O 1
ATOM 1211 N N . GLU B 1 41 ? 4.123 -17.117 -27.357 1.00 44.61 119 GLU B N 1
ATOM 1212 C CA . GLU B 1 41 ? 2.977 -16.467 -27.964 1.00 47.97 119 GLU B CA 1
ATOM 1213 C C . GLU B 1 41 ? 1.907 -17.492 -28.328 1.00 50.87 119 GLU B C 1
ATOM 1214 O O . GLU B 1 41 ? 0.711 -17.194 -28.275 1.00 52.77 119 GLU B O 1
ATOM 1220 N N . GLU B 1 42 ? 2.332 -18.713 -28.643 1.00 51.43 120 GLU B N 1
ATOM 1221 C CA . GLU B 1 42 ? 1.390 -19.772 -28.981 1.00 51.86 120 GLU B CA 1
ATOM 1222 C C . GLU B 1 42 ? 0.609 -20.238 -27.752 1.00 52.81 120 GLU B C 1
ATOM 1223 O O . GLU B 1 42 ? -0.583 -20.539 -27.845 1.00 54.94 120 GLU B O 1
ATOM 1229 N N . GLU B 1 43 ? 1.275 -20.293 -26.604 1.00 51.98 121 GLU B N 1
ATOM 1230 C CA . GLU B 1 43 ? 0.596 -20.625 -25.359 1.00 51.88 121 GLU B CA 1
ATOM 1231 C C . GLU B 1 43 ? -0.358 -19.493 -24.989 1.00 52.73 121 GLU B C 1
ATOM 1232 O O . GLU B 1 43 ? -1.442 -19.727 -24.448 1.00 55.82 121 GLU B O 1
ATOM 1238 N N . ALA B 1 44 ? 0.062 -18.263 -25.269 1.00 50.71 122 ALA B N 1
ATOM 1239 C CA . ALA B 1 44 ? -0.750 -17.085 -24.991 1.00 48.61 122 ALA B CA 1
ATOM 1240 C C . ALA B 1 44 ? -2.056 -17.107 -25.778 1.00 49.70 122 ALA B C 1
ATOM 1241 O O . ALA B 1 44 ? -3.119 -16.800 -25.236 1.00 49.42 122 ALA B O 1
ATOM 1243 N N . LYS B 1 45 ? -1.977 -17.473 -27.055 1.00 49.12 123 LYS B N 1
ATOM 1244 C CA . LYS B 1 45 ? -3.175 -17.549 -27.889 1.00 51.18 123 LYS B CA 1
ATOM 1245 C C . LYS B 1 45 ? -4.141 -18.607 -27.374 1.00 51.16 123 LYS B C 1
ATOM 1246 O O . LYS B 1 45 ? -5.354 -18.466 -27.505 1.00 52.19 123 LYS B O 1
ATOM 1252 N N . LYS B 1 46 ? -3.594 -19.673 -26.798 1.00 49.89 124 LYS B N 1
ATOM 1253 C CA . LYS B 1 46 ? -4.417 -20.739 -26.254 1.00 49.78 124 LYS B CA 1
ATOM 1254 C C . LYS B 1 46 ? -5.210 -20.260 -25.041 1.00 49.36 124 LYS B C 1
ATOM 1255 O O . LYS B 1 46 ? -6.338 -20.689 -24.818 1.00 49.89 124 LYS B O 1
ATOM 1261 N N . ARG B 1 47 ? -4.629 -19.348 -24.272 1.00 48.65 125 ARG B N 1
ATOM 1262 C CA . ARG B 1 47 ? -5.215 -18.965 -22.992 1.00 47.44 125 ARG B CA 1
ATOM 1263 C C . ARG B 1 47 ? -6.173 -17.781 -23.093 1.00 48.23 125 ARG B C 1
ATOM 1264 O O . ARG B 1 47 ? -7.053 -17.617 -22.249 1.00 52.90 125 ARG B O 1
ATOM 1272 N N . ILE B 1 48 ? -6.009 -16.960 -24.124 1.00 44.37 126 ILE B N 1
ATOM 1273 C CA . ILE B 1 48 ? -6.894 -15.817 -24.320 1.00 41.23 126 ILE B CA 1
ATOM 1274 C C . ILE B 1 48 ? -8.235 -16.233 -24.910 1.00 38.97 126 ILE B C 1
ATOM 1275 O O . ILE B 1 48 ? -8.289 -16.882 -25.950 1.00 42.16 126 ILE B O 1
ATOM 1280 N N . TYR B 1 49 ? -9.320 -15.865 -24.238 1.00 39.22 127 TYR B N 1
ATOM 1281 C CA . TYR B 1 49 ? -10.658 -16.230 -24.698 1.00 42.88 127 TYR B CA 1
ATOM 1282 C C . TYR B 1 49 ? -11.433 -15.039 -25.265 1.00 44.28 127 TYR B C 1
ATOM 1283 O O . TYR B 1 49 ? -12.395 -15.214 -26.017 1.00 49.29 127 TYR B O 1
ATOM 1292 N N . ASN B 1 50 ? -11.026 -13.830 -24.897 1.00 40.59 128 ASN B N 1
ATOM 1293 C CA . ASN B 1 50 ? -11.590 -12.636 -25.524 1.00 43.69 128 ASN B CA 1
ATOM 1294 C C . ASN B 1 50 ? -10.639 -11.438 -25.562 1.00 42.67 128 ASN B C 1
ATOM 1295 O O . ASN B 1 50 ? -9.650 -11.396 -24.832 1.00 38.76 128 ASN B O 1
ATOM 1300 N N . VAL B 1 51 ? -10.943 -10.474 -26.427 1.00 42.20 129 VAL B N 1
ATOM 1301 C CA . VAL B 1 51 ? -10.154 -9.253 -26.515 1.00 41.77 129 VAL B CA 1
ATOM 1302 C C . VAL B 1 51 ? -11.103 -8.060 -26.582 1.00 41.27 129 VAL B C 1
ATOM 1303 O O . VAL B 1 51 ? -12.199 -8.150 -27.155 1.00 41.53 129 VAL B O 1
ATOM 1307 N N . SER B 1 52 ? -10.693 -6.949 -25.980 1.00 39.83 130 SER B N 1
ATOM 1308 C CA . SER B 1 52 ? -11.501 -5.734 -26.004 1.00 39.94 130 SER B CA 1
ATOM 1309 C C . SER B 1 52 ? -10.729 -4.553 -26.569 1.00 40.05 130 SER B C 1
ATOM 1310 O O . SER B 1 52 ? -9.620 -4.261 -26.125 1.00 39.55 130 SER B O 1
ATOM 1313 N N . CYS B 1 53 ? -11.327 -3.866 -27.537 1.00 43.88 131 CYS B N 1
ATOM 1314 C CA . CYS B 1 53 ? -10.678 -2.732 -28.197 1.00 50.75 131 CYS B CA 1
ATOM 1315 C C . CYS B 1 53 ? -11.539 -1.471 -28.126 1.00 55.10 131 CYS B C 1
ATOM 1316 O O . CYS B 1 53 ? -11.194 -0.435 -28.694 1.00 55.92 131 CYS B O 1
ATOM 1319 N N . GLU B 1 54 ? -12.664 -1.581 -27.427 1.00 56.62 132 GLU B N 1
ATOM 1320 C CA . GLU B 1 54 ? -13.568 -0.464 -27.193 1.00 58.54 132 GLU B CA 1
ATOM 1321 C C . GLU B 1 54 ? -14.107 -0.579 -25.767 1.00 60.60 132 GLU B C 1
ATOM 1322 O O . GLU B 1 54 ? -13.935 -1.616 -25.121 1.00 60.29 132 GLU B O 1
ATOM 1328 N N . ARG B 1 55 ? -14.735 0.489 -25.275 1.00 60.84 133 ARG B N 1
ATOM 1329 C CA . ARG B 1 55 ? -15.208 0.572 -23.886 1.00 58.19 133 ARG B CA 1
ATOM 1330 C C . ARG B 1 55 ? -14.040 0.566 -22.902 1.00 56.70 133 ARG B C 1
ATOM 1331 O O . ARG B 1 55 ? -13.880 1.490 -22.105 1.00 57.93 133 ARG B O 1
ATOM 1339 N N . TYR B 1 56 ? -13.250 -0.500 -22.953 1.00 53.64 134 TYR B N 1
ATOM 1340 C CA . TYR B 1 56 ? -11.970 -0.584 -22.260 1.00 47.52 134 TYR B CA 1
ATOM 1341 C C . TYR B 1 56 ? -11.002 -1.349 -23.156 1.00 45.09 134 TYR B C 1
ATOM 1342 O O . TYR B 1 56 ? -11.415 -2.127 -24.020 1.00 43.71 134 TYR B O 1
ATOM 1351 N N . LEU B 1 57 ? -9.715 -1.131 -22.953 1.00 44.60 135 LEU B N 1
ATOM 1352 C CA . LEU B 1 57 ? -8.705 -1.797 -23.760 1.00 45.11 135 LEU B CA 1
ATOM 1353 C C . LEU B 1 57 ? -8.079 -2.916 -22.944 1.00 43.06 135 LEU B C 1
ATOM 1354 O O . LEU B 1 57 ? -7.408 -2.663 -21.947 1.00 46.83 135 LEU B O 1
ATOM 1359 N N . GLY B 1 58 ? -8.303 -4.157 -23.351 1.00 41.24 136 GLY B N 1
ATOM 1360 C CA . GLY B 1 58 ? -7.763 -5.276 -22.599 1.00 38.95 136 GLY B CA 1
ATOM 1361 C C . GLY B 1 58 ? -8.201 -6.641 -23.087 1.00 37.44 136 GLY B C 1
ATOM 1362 O O . GLY B 1 58 ? -8.744 -6.775 -24.177 1.00 39.21 136 GLY B O 1
ATOM 1363 N N . PHE B 1 59 ? -7.960 -7.666 -22.279 1.00 37.64 137 PHE B N 1
ATOM 1364 C CA . PHE B 1 59 ? -8.232 -9.026 -22.714 1.00 39.57 137 PHE B CA 1
ATOM 1365 C C . PHE B 1 59 ? -8.517 -9.967 -21.563 1.00 38.53 137 PHE B C 1
ATOM 1366 O O . PHE B 1 59 ? -8.095 -9.735 -20.434 1.00 40.16 137 PHE B O 1
ATOM 1374 N N . GLY B 1 60 ? -9.223 -11.049 -21.861 1.00 38.27 138 GLY B N 1
ATOM 1375 C CA . GLY B 1 60 ? -9.511 -12.052 -20.857 1.00 37.95 138 GLY B CA 1
ATOM 1376 C C . GLY B 1 60 ? -8.708 -13.303 -21.129 1.00 38.36 138 GLY B C 1
ATOM 1377 O O . GLY B 1 60 ? -8.640 -13.768 -22.262 1.00 43.51 138 GLY B O 1
ATOM 1378 N N . CYS B 1 61 ? -8.097 -13.860 -20.095 1.00 37.06 139 CYS B N 1
ATOM 1379 C CA . CYS B 1 61 ? -7.285 -15.057 -20.278 1.00 37.40 139 CYS B CA 1
ATOM 1380 C C . CYS B 1 61 ? -7.461 -16.066 -19.160 1.00 41.33 139 CYS B C 1
ATOM 1381 O O . CYS B 1 61 ? -7.827 -15.717 -18.032 1.00 39.56 139 CYS B O 1
ATOM 1384 N N . GLU B 1 62 ? -7.206 -17.327 -19.486 1.00 45.29 140 GLU B N 1
ATOM 1385 C CA . GLU B 1 62 ? -7.281 -18.386 -18.496 1.00 47.54 140 GLU B CA 1
ATOM 1386 C C . GLU B 1 62 ? -5.889 -18.624 -17.924 1.00 46.00 140 GLU B C 1
ATOM 1387 O O . GLU B 1 62 ? -5.050 -19.268 -18.554 1.00 45.11 140 GLU B O 1
ATOM 1393 N N . ILE B 1 63 ? -5.646 -18.071 -16.739 1.00 45.41 141 ILE B N 1
ATOM 1394 C CA . ILE B 1 63 ? -4.394 -18.273 -16.022 1.00 46.45 141 ILE B CA 1
ATOM 1395 C C . ILE B 1 63 ? -4.719 -18.405 -14.541 1.00 50.79 141 ILE B C 1
ATOM 1396 O O . ILE B 1 63 ? -5.761 -17.929 -14.097 1.00 53.07 141 ILE B O 1
ATOM 1401 N N . ASP B 1 64 ? -3.836 -19.025 -13.762 1.00 51.35 142 ASP B N 1
ATOM 1402 C CA . ASP B 1 64 ? -4.102 -19.143 -12.331 1.00 50.59 142 ASP B CA 1
ATOM 1403 C C . ASP B 1 64 ? -3.851 -17.802 -11.643 1.00 49.52 142 ASP B C 1
ATOM 1404 O O . ASP B 1 64 ? -3.386 -16.852 -12.272 1.00 48.25 142 ASP B O 1
ATOM 1409 N N . GLU B 1 65 ? -4.176 -17.726 -10.359 1.00 51.44 143 GLU B N 1
ATOM 1410 C CA . GLU B 1 65 ? -4.055 -16.477 -9.616 1.00 52.58 143 GLU B CA 1
ATOM 1411 C C . GLU B 1 65 ? -2.592 -16.041 -9.461 1.00 53.91 143 GLU B C 1
ATOM 1412 O O . GLU B 1 65 ? -2.294 -14.845 -9.429 1.00 54.81 143 GLU B O 1
ATOM 1418 N N . GLU B 1 66 ? -1.692 -17.017 -9.353 1.00 53.44 144 GLU B N 1
ATOM 1419 C CA . GLU B 1 66 ? -0.266 -16.747 -9.201 1.00 55.54 144 GLU B CA 1
ATOM 1420 C C . GLU B 1 66 ? 0.285 -16.073 -10.448 1.00 55.86 144 GLU B C 1
ATOM 1421 O O . GLU B 1 66 ? 1.093 -15.146 -10.367 1.00 57.77 144 GLU B O 1
ATOM 1427 N N . THR B 1 67 ? -0.149 -16.556 -11.606 1.00 53.41 145 THR B N 1
ATOM 1428 C CA . THR B 1 67 ? 0.306 -16.006 -12.873 1.00 53.07 145 THR B CA 1
ATOM 1429 C C . THR B 1 67 ? -0.226 -14.588 -13.069 1.00 51.98 145 THR B C 1
ATOM 1430 O O . THR B 1 67 ? 0.456 -13.726 -13.621 1.00 52.22 145 THR B O 1
ATOM 1434 N N . SER B 1 68 ? -1.449 -14.351 -12.610 1.00 48.18 146 SER B N 1
ATOM 1435 C CA . SER B 1 68 ? -2.075 -13.057 -12.803 1.00 45.50 146 SER B CA 1
ATOM 1436 C C . SER B 1 68 ? -1.347 -11.963 -12.036 1.00 46.91 146 SER B C 1
ATOM 1437 O O . SER B 1 68 ? -1.305 -10.815 -12.477 1.00 47.18 146 SER B O 1
ATOM 1440 N N . THR B 1 69 ? -0.755 -12.316 -10.899 1.00 50.26 147 THR B N 1
ATOM 1441 C CA . THR B 1 69 ? -0.017 -11.332 -10.117 1.00 51.48 147 THR B CA 1
ATOM 1442 C C . THR B 1 69 ? 1.295 -10.972 -10.805 1.00 49.56 147 THR B C 1
ATOM 1443 O O . THR B 1 69 ? 1.819 -9.877 -10.615 1.00 50.42 147 THR B O 1
ATOM 1447 N N . LYS B 1 70 ? 1.806 -11.874 -11.635 1.00 48.60 148 LYS B N 1
ATOM 1448 C CA . LYS B 1 70 ? 3.028 -11.576 -12.377 1.00 51.38 148 LYS B CA 1
ATOM 1449 C C . LYS B 1 70 ? 2.747 -10.600 -13.517 1.00 53.99 148 LYS B C 1
ATOM 1450 O O . LYS B 1 70 ? 3.665 -10.001 -14.069 1.00 54.94 148 LYS B O 1
ATOM 1456 N N . LEU B 1 71 ? 1.473 -10.429 -13.854 1.00 56.08 149 LEU B N 1
ATOM 1457 C CA . LEU B 1 71 ? 1.069 -9.502 -14.908 1.00 55.18 149 LEU B CA 1
ATOM 1458 C C . LEU B 1 71 ? 1.016 -8.070 -14.399 1.00 59.79 149 LEU B C 1
ATOM 1459 O O . LEU B 1 71 ? 1.217 -7.119 -15.158 1.00 60.47 149 LEU B O 1
ATOM 1464 N N . GLU B 1 72 ? 0.733 -7.928 -13.110 1.00 62.20 150 GLU B N 1
ATOM 1465 C CA . GLU B 1 72 ? 0.559 -6.622 -12.492 1.00 65.30 150 GLU B CA 1
ATOM 1466 C C . GLU B 1 72 ? 1.784 -5.729 -12.635 1.00 65.97 150 GLU B C 1
ATOM 1467 O O . GLU B 1 72 ? 1.656 -4.522 -12.818 1.00 67.22 150 GLU B O 1
ATOM 1473 N N . GLY B 1 73 ? 2.967 -6.327 -12.555 1.00 66.28 151 GLY B N 1
ATOM 1474 C CA . GLY B 1 73 ? 4.206 -5.577 -12.650 1.00 66.81 151 GLY B CA 1
ATOM 1475 C C . GLY B 1 73 ? 4.536 -5.083 -14.047 1.00 69.02 151 GLY B C 1
ATOM 1476 O O . GLY B 1 73 ? 5.220 -4.072 -14.202 1.00 70.53 151 GLY B O 1
ATOM 1477 N N . LEU B 1 74 ? 4.052 -5.798 -15.062 1.00 68.76 152 LEU B N 1
ATOM 1478 C CA . LEU B 1 74 ? 4.400 -5.525 -16.459 1.00 67.03 152 LEU B CA 1
ATOM 1479 C C . LEU B 1 74 ? 3.975 -4.153 -16.974 1.00 68.84 152 LEU B C 1
ATOM 1480 O O . LEU B 1 74 ? 2.854 -3.714 -16.725 1.00 69.48 152 LEU B O 1
ATOM 1485 N N . PRO B 1 75 ? 4.881 -3.474 -17.698 1.00 70.21 153 PRO B N 1
ATOM 1486 C CA . PRO B 1 75 ? 4.611 -2.200 -18.378 1.00 68.41 153 PRO B CA 1
ATOM 1487 C C . PRO B 1 75 ? 3.351 -2.267 -19.229 1.00 63.81 153 PRO B C 1
ATOM 1488 O O . PRO B 1 75 ? 3.179 -3.215 -19.990 1.00 63.93 153 PRO B O 1
ATOM 1492 N N . GLY B 1 76 ? 2.480 -1.276 -19.100 1.00 59.54 154 GLY B N 1
ATOM 1493 C CA . GLY B 1 76 ? 1.283 -1.223 -19.915 1.00 54.07 154 GLY B CA 1
ATOM 1494 C C . GLY B 1 76 ? 0.044 -1.756 -19.220 1.00 50.30 154 GLY B C 1
ATOM 1495 O O . GLY B 1 76 ? -1.070 -1.458 -19.638 1.00 50.27 154 GLY B O 1
ATOM 1496 N N . VAL B 1 77 ? 0.229 -2.550 -18.168 1.00 47.19 155 VAL B N 1
ATOM 1497 C CA . VAL B 1 77 ? -0.904 -3.153 -17.469 1.00 44.82 155 VAL B CA 1
ATOM 1498 C C . VAL B 1 77 ? -1.468 -2.255 -16.377 1.00 45.29 155 VAL B C 1
ATOM 1499 O O . VAL B 1 77 ? -0.781 -1.926 -15.414 1.00 46.35 155 VAL B O 1
ATOM 1503 N N . LEU B 1 78 ? -2.734 -1.887 -16.518 1.00 45.99 156 LEU B N 1
ATOM 1504 C CA . LEU B 1 78 ? -3.404 -1.070 -15.518 1.00 47.84 156 LEU B CA 1
ATOM 1505 C C . LEU B 1 78 ? -4.006 -1.936 -14.427 1.00 45.94 156 LEU B C 1
ATOM 1506 O O . LEU B 1 78 ? -3.660 -1.806 -13.259 1.00 49.53 156 LEU B O 1
ATOM 1511 N N . PHE B 1 79 ? -4.932 -2.807 -14.802 1.00 42.61 157 PHE B N 1
ATOM 1512 C CA . PHE B 1 79 ? -5.627 -3.599 -13.804 1.00 42.06 157 PHE B CA 1
ATOM 1513 C C . PHE B 1 79 ? -5.634 -5.059 -14.165 1.00 44.68 157 PHE B C 1
ATOM 1514 O O . PHE B 1 79 ? -5.653 -5.427 -15.343 1.00 46.53 157 PHE B O 1
ATOM 1522 N N . VAL B 1 80 ? -5.618 -5.886 -13.130 1.00 43.53 158 VAL B N 1
ATOM 1523 C CA . VAL B 1 80 ? -5.786 -7.313 -13.272 1.00 44.08 158 VAL B CA 1
ATOM 1524 C C . VAL B 1 80 ? -6.852 -7.737 -12.285 1.00 47.38 158 VAL B C 1
ATOM 1525 O O . VAL B 1 80 ? -6.607 -7.771 -11.082 1.00 49.26 158 VAL B O 1
ATOM 1529 N N . LEU B 1 81 ? -8.035 -8.057 -12.800 1.00 46.38 159 LEU B N 1
ATOM 1530 C CA . LEU B 1 81 ? -9.164 -8.417 -11.957 1.00 44.98 159 LEU B CA 1
ATOM 1531 C C . LEU B 1 81 ? -9.776 -9.758 -12.367 1.00 45.12 159 LEU B C 1
ATOM 1532 O O . LEU B 1 81 ? -9.668 -10.170 -13.519 1.00 43.90 159 LEU B O 1
ATOM 1537 N N . PRO B 1 82 ? -10.398 -10.460 -11.409 1.00 47.35 160 PRO B N 1
ATOM 1538 C CA . PRO B 1 82 ? -11.046 -11.741 -11.713 1.00 46.82 160 PRO B CA 1
ATOM 1539 C C . PRO B 1 82 ? -12.280 -11.553 -12.592 1.00 46.28 160 PRO B C 1
ATOM 1540 O O . PRO B 1 82 ? -13.147 -10.730 -12.284 1.00 45.21 160 PRO B O 1
ATOM 1544 N N . ASP B 1 83 ? -12.345 -12.310 -13.681 1.00 45.44 161 ASP B N 1
ATOM 1545 C CA . ASP B 1 83 ? -13.421 -12.167 -14.651 1.00 45.78 161 ASP B CA 1
ATOM 1546 C C . ASP B 1 83 ? -14.676 -12.940 -14.232 1.00 45.66 161 ASP B C 1
ATOM 1547 O O . ASP B 1 83 ? -14.601 -13.900 -13.466 1.00 43.09 161 ASP B O 1
ATOM 1552 N N . SER B 1 84 ? -15.827 -12.521 -14.754 1.00 47.44 162 SER B N 1
ATOM 1553 C CA . SER B 1 84 ? -17.089 -13.219 -14.521 1.00 47.41 162 SER B CA 1
ATOM 1554 C C . SER B 1 84 ? -17.982 -13.112 -15.749 1.00 46.51 162 SER B C 1
ATOM 1555 O O . SER B 1 84 ? -17.810 -12.211 -16.564 1.00 47.52 162 SER B O 1
ATOM 1558 N N . TYR B 1 85 ? -18.921 -14.043 -15.885 1.00 46.19 163 TYR B N 1
ATOM 1559 C CA . TYR B 1 85 ? -19.783 -14.116 -17.064 1.00 48.43 163 TYR B CA 1
ATOM 1560 C C . TYR B 1 85 ? -20.605 -12.856 -17.288 1.00 50.32 163 TYR B C 1
ATOM 1561 O O . TYR B 1 85 ? -21.147 -12.278 -16.352 1.00 50.41 163 TYR B O 1
ATOM 1570 N N . VAL B 1 86 ? -20.707 -12.452 -18.546 1.00 51.82 164 VAL B N 1
ATOM 1571 C CA . VAL B 1 86 ? -21.665 -11.440 -18.942 1.00 52.47 164 VAL B CA 1
ATOM 1572 C C . VAL B 1 86 ? -22.957 -12.168 -19.290 1.00 54.02 164 VAL B C 1
ATOM 1573 O O . VAL B 1 86 ? -24.054 -11.710 -18.975 1.00 54.13 164 VAL B O 1
ATOM 1577 N N . ASP B 1 87 ? -22.806 -13.317 -19.942 1.00 54.13 165 ASP B N 1
ATOM 1578 C CA . ASP B 1 87 ? -23.926 -14.175 -20.312 1.00 52.84 165 ASP B CA 1
ATOM 1579 C C . ASP B 1 87 ? -23.683 -15.591 -19.795 1.00 53.66 165 ASP B C 1
ATOM 1580 O O . ASP B 1 87 ? -23.117 -16.427 -20.501 1.00 56.94 165 ASP B O 1
ATOM 1585 N N . PRO B 1 88 ? -24.103 -15.862 -18.551 1.00 51.68 166 PRO B N 1
ATOM 1586 C CA . PRO B 1 88 ? -23.862 -17.147 -17.882 1.00 50.21 166 PRO B CA 1
ATOM 1587 C C . PRO B 1 88 ? -24.372 -18.358 -18.658 1.00 52.59 166 PRO B C 1
ATOM 1588 O O . PRO B 1 88 ? -23.714 -19.397 -18.655 1.00 54.56 166 PRO B O 1
ATOM 1592 N N . GLU B 1 89 ? -25.515 -18.224 -19.324 1.00 52.60 167 GLU B N 1
ATOM 1593 C CA A GLU B 1 89 ? -26.088 -19.362 -20.028 0.37 53.82 167 GLU B CA 1
ATOM 1594 C CA B GLU B 1 89 ? -26.129 -19.314 -20.086 0.63 53.96 167 GLU B CA 1
ATOM 1595 C C . GLU B 1 89 ? -25.216 -19.821 -21.197 1.00 53.21 167 GLU B C 1
ATOM 1596 O O . GLU B 1 89 ? -25.364 -20.941 -21.683 1.00 53.80 167 GLU B O 1
ATOM 1607 N N . ASN B 1 90 ? -24.280 -18.979 -21.618 1.00 52.80 168 ASN B N 1
ATOM 1608 C CA . ASN B 1 90 ? -23.336 -19.369 -22.663 1.00 53.19 168 ASN B CA 1
ATOM 1609 C C . ASN B 1 90 ? -21.860 -19.294 -22.248 1.00 50.80 168 ASN B C 1
ATOM 1610 O O . ASN B 1 90 ? -20.976 -19.326 -23.107 1.00 48.74 168 ASN B O 1
ATOM 1615 N N . LYS B 1 91 ? -21.611 -19.201 -20.940 1.00 50.19 169 LYS B N 1
ATOM 1616 C CA . LYS B 1 91 ? -20.258 -19.043 -20.379 1.00 49.89 169 LYS B CA 1
ATOM 1617 C C . LYS B 1 91 ? -19.487 -17.940 -21.090 1.00 47.21 169 LYS B C 1
ATOM 1618 O O . LYS B 1 91 ? -18.313 -18.106 -21.421 1.00 47.75 169 LYS B O 1
ATOM 1624 N N . ASP B 1 92 ? -20.147 -16.814 -21.322 1.00 43.27 170 ASP B N 1
ATOM 1625 C CA . ASP B 1 92 ? -19.569 -15.771 -22.144 1.00 41.66 170 ASP B CA 1
ATOM 1626 C C . ASP B 1 92 ? -19.087 -14.624 -21.274 1.00 40.94 170 ASP B C 1
ATOM 1627 O O . ASP B 1 92 ? -19.864 -14.009 -20.544 1.00 44.13 170 ASP B O 1
ATOM 1632 N N . TYR B 1 93 ? -17.793 -14.348 -21.343 1.00 41.54 171 TYR B N 1
ATOM 1633 C CA . TYR B 1 93 ? -17.207 -13.271 -20.559 1.00 39.21 171 TYR B CA 1
ATOM 1634 C C . TYR B 1 93 ? -17.359 -11.925 -21.260 1.00 39.19 171 TYR B C 1
ATOM 1635 O O . TYR B 1 93 ? -16.979 -10.896 -20.718 1.00 42.95 171 TYR B O 1
ATOM 1644 N N . GLY B 1 94 ? -17.923 -11.928 -22.463 1.00 39.99 172 GLY B N 1
ATOM 1645 C CA . GLY B 1 94 ? -18.212 -10.681 -23.152 1.00 39.75 172 GLY B CA 1
ATOM 1646 C C . GLY B 1 94 ? -17.117 -10.215 -24.090 1.00 40.05 172 GLY B C 1
ATOM 1647 O O . GLY B 1 94 ? -16.303 -11.022 -24.557 1.00 40.61 172 GLY B O 1
ATOM 1648 N N . ALA B 1 95 ? -17.121 -8.914 -24.383 1.00 37.42 173 ALA B N 1
ATOM 1649 C CA . ALA B 1 95 ? -16.161 -8.313 -25.299 1.00 38.80 173 ALA B CA 1
ATOM 1650 C C . ALA B 1 95 ? -16.183 -9.071 -26.624 1.00 42.77 173 ALA B C 1
ATOM 1651 O O . ALA B 1 95 ? -17.210 -9.634 -26.984 1.00 46.69 173 ALA B O 1
ATOM 1653 N N . GLU B 1 96 ? -15.070 -9.081 -27.354 1.00 47.03 174 GLU B N 1
ATOM 1654 C CA . GLU B 1 96 ? -15.004 -9.825 -28.616 1.00 50.96 174 GLU B CA 1
ATOM 1655 C C . GLU B 1 96 ? -14.416 -11.223 -28.418 1.00 50.86 174 GLU B C 1
ATOM 1656 O O . GLU B 1 96 ? -13.294 -11.359 -27.930 1.00 50.31 174 GLU B O 1
ATOM 1662 N N . LEU B 1 97 ? -15.168 -12.256 -28.795 1.00 50.06 175 LEU B N 1
ATOM 1663 C CA . LEU B 1 97 ? -14.685 -13.630 -28.651 1.00 50.55 175 LEU B CA 1
ATOM 1664 C C . LEU B 1 97 ? -13.404 -13.842 -29.440 1.00 52.71 175 LEU B C 1
ATOM 1665 O O . LEU B 1 97 ? -13.280 -13.409 -30.582 1.00 54.6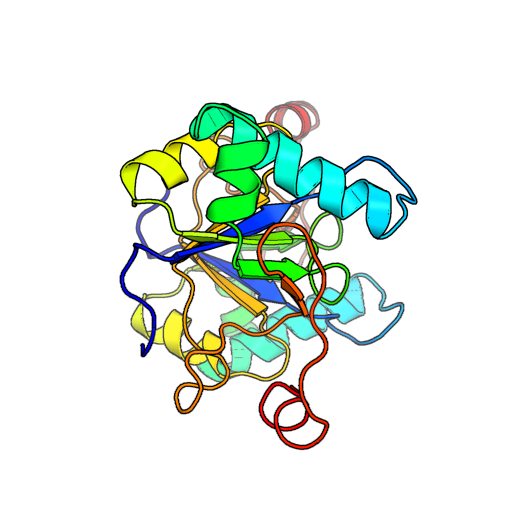0 175 LEU B O 1
ATOM 1670 N N . PHE B 1 98 ? -12.464 -14.540 -28.823 1.00 53.02 176 PHE B N 1
ATOM 1671 C CA . PHE B 1 98 ? -11.145 -14.724 -29.391 1.00 52.04 176 PHE B CA 1
ATOM 1672 C C . PHE B 1 98 ? -10.717 -16.146 -29.098 1.00 54.32 176 PHE B C 1
ATOM 1673 O O . PHE B 1 98 ? -10.501 -16.513 -27.944 1.00 54.43 176 PHE B O 1
ATOM 1681 N N . VAL B 1 99 ? -10.615 -16.952 -30.147 1.00 57.62 177 VAL B N 1
ATOM 1682 C CA . VAL B 1 99 ? -10.309 -18.363 -29.993 1.00 59.93 177 VAL B CA 1
ATOM 1683 C C . VAL B 1 99 ? -9.139 -18.755 -30.876 1.00 60.98 177 VAL B C 1
ATOM 1684 O O . VAL B 1 99 ? -9.186 -18.576 -32.092 1.00 65.07 177 VAL B O 1
ATOM 1688 N N . ASN B 1 100 ? -8.096 -19.293 -30.249 1.00 59.39 178 ASN B N 1
ATOM 1689 C CA . ASN B 1 100 ? -6.882 -19.710 -30.948 1.00 59.54 178 ASN B CA 1
ATOM 1690 C C . ASN B 1 100 ? -6.321 -18.629 -31.862 1.00 58.07 178 ASN B C 1
ATOM 1691 O O . ASN B 1 100 ? -5.928 -18.907 -32.992 1.00 60.52 178 ASN B O 1
ATOM 1696 N N . GLY B 1 101 ? -6.296 -17.396 -31.374 1.00 54.20 179 GLY B N 1
ATOM 1697 C CA . GLY B 1 101 ? -5.741 -16.295 -32.137 1.00 54.28 179 GLY B CA 1
ATOM 1698 C C . GLY B 1 101 ? -6.643 -15.701 -33.204 1.00 55.79 179 GLY B C 1
ATOM 1699 O O . GLY B 1 101 ? -6.211 -14.838 -33.970 1.00 58.04 179 GLY B O 1
ATOM 1700 N N . GLU B 1 102 ? -7.897 -16.142 -33.248 1.00 55.49 180 GLU B N 1
ATOM 1701 C CA . GLU B 1 102 ? -8.846 -15.646 -34.242 1.00 56.74 180 GLU B CA 1
ATOM 1702 C C . GLU B 1 102 ? -10.025 -14.964 -33.564 1.00 55.45 180 GLU B C 1
ATOM 1703 O O . GLU B 1 102 ? -10.542 -15.460 -32.568 1.00 51.97 180 GLU B O 1
ATOM 1709 N N . ILE B 1 103 ? -10.459 -13.835 -34.111 1.00 57.92 181 ILE B N 1
ATOM 1710 C CA . ILE B 1 103 ? -11.717 -13.243 -33.687 1.00 59.43 181 ILE B CA 1
ATOM 1711 C C . ILE B 1 103 ? -12.876 -14.062 -34.240 1.00 62.00 181 ILE B C 1
ATOM 1712 O O . ILE B 1 103 ? -12.958 -14.301 -35.445 1.00 65.97 181 ILE B O 1
ATOM 1717 N N . VAL B 1 104 ? -13.765 -14.495 -33.354 1.00 58.63 182 VAL B N 1
ATOM 1718 C CA . VAL B 1 104 ? -14.934 -15.258 -33.758 1.00 58.31 182 VAL B CA 1
ATOM 1719 C C . VAL B 1 104 ? -16.193 -14.428 -33.535 1.00 58.98 182 VA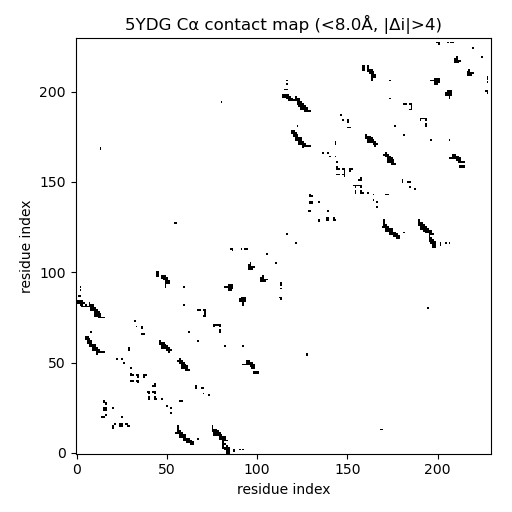L B C 1
ATOM 1720 O O . VAL B 1 104 ? -16.413 -13.901 -32.441 1.00 58.71 182 VAL B O 1
ATOM 1724 N N . GLN B 1 105 ? -17.019 -14.318 -34.571 1.00 57.88 183 GLN B N 1
ATOM 1725 C CA . GLN B 1 105 ? -18.267 -13.575 -34.457 1.00 59.11 183 GLN B CA 1
ATOM 1726 C C . GLN B 1 105 ? -19.343 -14.421 -33.772 1.00 56.67 183 GLN B C 1
ATOM 1727 O O . GLN B 1 105 ? -19.478 -15.606 -34.061 1.00 56.62 183 GLN B O 1
ATOM 1733 N N . ARG B 1 106 ? -20.099 -13.813 -32.861 1.00 53.12 184 ARG B N 1
ATOM 1734 C CA . ARG B 1 106 ? -21.222 -14.496 -32.236 1.00 52.12 184 ARG B CA 1
ATOM 1735 C C . ARG B 1 106 ? -22.409 -14.437 -33.189 1.00 57.06 184 ARG B C 1
ATOM 1736 O O . ARG B 1 106 ? -22.492 -13.540 -34.037 1.00 58.91 184 ARG B O 1
ATOM 1744 N N . SER B 1 107 ? -23.345 -15.368 -33.028 1.00 57.69 185 SER B N 1
ATOM 1745 C CA . SER B 1 107 ? -24.604 -15.300 -33.752 1.00 57.72 185 SER B CA 1
ATOM 1746 C C . SER B 1 107 ? -25.328 -14.042 -33.283 1.00 56.00 185 SER B C 1
ATOM 1747 O O . SER B 1 107 ? -25.081 -13.561 -32.176 1.00 56.72 185 SER B O 1
ATOM 1750 N N . PRO B 1 108 ? -26.197 -13.481 -34.134 1.00 56.42 186 PRO B N 1
ATOM 1751 C CA . PRO B 1 108 ? -26.888 -12.229 -33.798 1.00 56.66 186 PRO B CA 1
ATOM 1752 C C . PRO B 1 108 ? -27.660 -12.308 -32.480 1.00 55.41 186 PRO B C 1
ATOM 1753 O O . PRO B 1 108 ? -27.722 -11.310 -31.754 1.00 55.34 186 PRO B O 1
ATOM 1757 N N . GLU B 1 109 ? -28.222 -13.475 -32.171 1.00 53.35 187 GLU B N 1
ATOM 1758 C CA . GLU B 1 109 ? -28.978 -13.646 -30.934 1.00 54.14 187 GLU B CA 1
ATOM 1759 C C . GLU B 1 109 ? -28.067 -13.548 -29.720 1.00 51.76 187 GLU B C 1
ATOM 1760 O O . GLU B 1 109 ? -28.390 -12.877 -28.735 1.00 50.51 187 GLU B O 1
ATOM 1766 N N . ARG B 1 110 ? -26.908 -14.187 -29.809 1.00 51.91 188 ARG B N 1
ATOM 1767 C CA . ARG B 1 110 ? -25.965 -14.178 -28.700 1.00 50.68 188 ARG B CA 1
ATOM 1768 C C . ARG B 1 110 ? -25.324 -12.815 -28.507 1.00 50.29 188 ARG B C 1
ATOM 1769 O O . ARG B 1 110 ? -24.979 -12.445 -27.387 1.00 50.60 188 ARG B O 1
ATOM 1777 N N . GLN B 1 111 ? -25.175 -12.059 -29.590 1.00 51.09 189 GLN B N 1
ATOM 1778 C CA A GLN B 1 111 ? -24.624 -10.708 -29.516 0.38 50.66 189 GLN B CA 1
ATOM 1779 C CA B GLN B 1 111 ? -24.598 -10.727 -29.475 0.62 50.73 189 GLN B CA 1
ATOM 1780 C C . GLN B 1 111 ? -25.513 -9.800 -28.667 1.00 53.48 189 GLN B C 1
ATOM 1781 O O . GLN B 1 111 ? -25.030 -8.902 -27.975 1.00 56.78 189 GLN B O 1
ATOM 1792 N N . ARG B 1 112 ? -26.823 -10.039 -28.723 1.00 54.67 190 ARG B N 1
ATOM 1793 C CA . ARG B 1 112 ? -27.770 -9.244 -27.936 1.00 56.88 190 ARG B CA 1
ATOM 1794 C C . ARG B 1 112 ? -27.700 -9.575 -26.446 1.00 56.21 190 ARG B C 1
ATOM 1795 O O . ARG B 1 112 ? -27.965 -8.722 -25.599 1.00 58.15 190 ARG B O 1
ATOM 1803 N N . ARG B 1 113 ? -27.362 -10.820 -26.135 1.00 54.90 191 ARG B N 1
ATOM 1804 C CA . ARG B 1 113 ? -27.201 -11.251 -24.754 1.00 54.40 191 ARG B CA 1
ATOM 1805 C C . ARG B 1 113 ? -25.972 -10.608 -24.116 1.00 58.10 191 ARG B C 1
ATOM 1806 O O . ARG B 1 113 ? -25.879 -10.520 -22.894 1.00 61.20 191 ARG B O 1
ATOM 1814 N N . VAL B 1 114 ? -25.040 -10.154 -24.951 1.00 58.64 192 VAL B N 1
ATOM 1815 C CA . VAL B 1 114 ? -23.768 -9.602 -24.484 1.00 59.81 192 VAL B CA 1
ATOM 1816 C C . VAL B 1 114 ? -23.796 -8.061 -24.544 1.00 61.75 192 VAL B C 1
ATOM 1817 O O . VAL B 1 114 ? -22.913 -7.384 -24.017 1.00 57.43 192 VAL B O 1
ATOM 1821 N N . GLU B 1 115 ? -24.831 -7.521 -25.182 1.00 68.29 193 GLU B N 1
ATOM 1822 C CA . GLU B 1 115 ? -25.051 -6.078 -25.244 1.00 74.04 193 GLU B CA 1
ATOM 1823 C C . GLU B 1 115 ? -25.196 -5.488 -23.850 1.00 80.73 193 GLU B C 1
ATOM 1824 O O . GLU B 1 115 ? -25.807 -6.105 -22.973 1.00 82.58 193 GLU B O 1
ATOM 1830 N N . PRO B 1 116 ? -24.627 -4.291 -23.636 1.00 84.12 194 PRO B N 1
ATOM 1831 C CA . PRO B 1 116 ? -24.822 -3.566 -22.375 1.00 85.47 194 PRO B CA 1
ATOM 1832 C C . PRO B 1 116 ? -26.075 -2.687 -22.410 1.00 86.82 194 PRO B C 1
ATOM 1833 O O . PRO B 1 116 ? -27.011 -2.972 -23.164 1.00 86.75 194 PRO B O 1
#

Solvent-accessible surface area: 12475 Å² total; per-residue (Å²): 167,80,18,35,70,117,103,28,14,10,0,7,7,43,106,3,41,40,138,83,22,77,94,102,92,20,10,54,26,0,12,94,14,0,13,158,23,26,72,53,90,103,54,0,70,142,69,4,34,3,0,8,20,134,145,28,51,0,0,0,0,81,5,72,102,124,16,2,66,104,0,76,67,38,116,33,19,41,14,26,26,46,11,30,52,82,3,67,83,58,153,3,24,1,28,44,36,4,74,112,26,112,53,60,136,28,61,89,110,69,89,186,118,63,158,79,17,35,74,111,91,30,13,17,0,8,7,34,105,3,43,41,137,82,25,74,116,110,88,18,18,54,23,0,12,94,12,0,14,154,23,25,72,53,92,108,46,0,68,130,85,3,33,3,0,4,15,114,103,22,54,0,1,0,0,84,7,64,96,128,20,1,72,108,0,63,69,39,113,36,18,38,16,28,28,47,7,35,50,76,3,63,144,57,141,2,21,0,18,65,31,5,74,100,29,112,76,62,142,25,59,90,116,71,78,150,100,19,117,148

InterPro domains:
  IPR037045 Peptidase S8 propeptide/proteinase inhibitor I9 superfamily [G3DSA:3.30.70.80] (82-165)
  IPR039206 MORF/ORRM1/DAG-like [PTHR31346] (11-217)
  IPR054059 MORF/ORRM1/DAG-like, MORF domain [PF21864] (84-174)